Protein AF-A0ABD0J0C6-F1 (afdb_monomer_lite)

InterPro domains:
  IPR032174 RNA helicase aquarius, N-terminal domain [PF16399] (28-86)
  IPR032174 RNA helicase aquarius, N-terminal domain [PF16399] (116-220)

Organism: NCBI:txid370345

pLDDT: mean 76.18, std 17.28, range [32.78, 95.19]

Secondary structure (DSSP, 8-state):
--PPPPPPPP------PPPHHHHHSSHHHHHHHHHTSHHHHHHTPPP-HHHHHHIIIIIIGGGTS-HHHHHHHHHTTHIIIIISTT-SS---SS--SSS-TT-HHHHHHHHHHHTTTT--HHHHHHHHHHHHHHHTTTTSHHHHHHHGGGTSGGGGGGS-HHHHHHHHHH-HHHHHHHHHHHHHHTTS-HHHHHHHHHHHHHHHHHHHHHHHHHHTSPP-

Foldseek 3Di:
DDDDDDDDDDDDDDDPDDDPVNLCPDPLVVCLCCDFAPNNVVVVDDADVVVVVCCCVCVCVVVVRDPVSVVSCVVSVVCPGHVPPDDPDDDQQPPLDDDPLPDLVVLVSLLCQLLPDPHDPSSNVVSVVSVVVLVVVCVPVSSVVQCVLLVDLLLCVPPDPVVSVVVCVVPVVSVVVNVVVVVVLVVDDPVVNVSSVCSSCSVVSSVVSVVVVVVVDDDD

Sequence (220 aa):
MESEPKKAAPKQKKSAAVTVEQIQEDRLTQLANEFWTDAALKENKPFNAQIVEDVYQKELMGTDFSTKRIMMLEFSRYLENYLWQQCPTYCQLLQLSMKNFENEFLLGRFSSRLQGNGVTLREQTILLIFLNHCFNSLEVDLIRGQVQELVALPIWVNLLPGRREDLFKKNPKYRKFYNVMLKKDAKLPEKAREQTQFQRQFLSNLFATYLEVLHSIPEK

Radius of gyration: 25.54 Å; chains: 1; bounding box: 104×36×64 Å

Structure (mmCIF, N/CA/C/O backbone):
data_AF-A0ABD0J0C6-F1
#
_entry.id   AF-A0ABD0J0C6-F1
#
loop_
_atom_site.group_PDB
_atom_site.id
_atom_site.type_symbol
_atom_site.label_atom_id
_atom_site.label_alt_id
_atom_site.label_comp_id
_atom_site.label_asym_id
_atom_site.label_entity_id
_atom_site.label_seq_id
_atom_site.pdbx_PDB_ins_code
_atom_site.Cartn_x
_atom_site.Cartn_y
_atom_site.Cartn_z
_atom_site.occupancy
_atom_site.B_iso_or_equiv
_atom_site.auth_seq_id
_atom_site.auth_comp_id
_atom_site.auth_asym_id
_atom_site.auth_atom_id
_atom_site.pdbx_PDB_model_num
ATOM 1 N N . MET A 1 1 ? -75.518 -0.460 16.226 1.00 36.97 1 MET A N 1
ATOM 2 C CA . MET A 1 1 ? -75.233 -0.011 14.848 1.00 36.97 1 MET A CA 1
ATOM 3 C C . MET A 1 1 ? -75.086 1.494 14.949 1.00 36.97 1 MET A C 1
ATOM 5 O O . MET A 1 1 ? -75.994 2.106 15.475 1.00 36.97 1 MET A O 1
ATOM 9 N N . GLU A 1 2 ? -73.965 2.138 14.672 1.00 34.84 2 GLU A N 1
ATOM 10 C CA . GLU A 1 2 ? -72.868 1.811 13.769 1.00 34.84 2 GLU A CA 1
ATOM 11 C C . GLU A 1 2 ? -71.628 2.600 14.223 1.00 34.84 2 GLU A C 1
ATOM 13 O O . GLU A 1 2 ? -71.733 3.663 14.828 1.00 34.84 2 GLU A O 1
ATOM 18 N N . SER A 1 3 ? -70.462 2.011 14.001 1.00 32.78 3 SER A N 1
ATOM 19 C CA . SER A 1 3 ? -69.138 2.459 14.424 1.00 32.78 3 SER A CA 1
ATOM 20 C C . SER A 1 3 ? -68.540 3.508 13.482 1.00 32.78 3 SER A C 1
ATOM 22 O O . SER A 1 3 ? -68.412 3.239 12.289 1.00 32.78 3 SER A O 1
ATOM 24 N N . GLU A 1 4 ? -68.050 4.628 14.017 1.00 33.06 4 GLU A N 1
ATOM 25 C CA . GLU A 1 4 ? -67.112 5.508 13.303 1.00 33.06 4 GLU A CA 1
ATOM 26 C C . GLU A 1 4 ? -65.650 5.029 13.476 1.00 33.06 4 GLU A C 1
ATOM 28 O O . GLU A 1 4 ? -65.271 4.571 14.562 1.00 33.06 4 GLU A O 1
ATOM 33 N N . PRO A 1 5 ? -64.792 5.118 12.439 1.00 39.00 5 PRO A N 1
ATOM 34 C CA . PRO A 1 5 ? -63.452 4.543 12.472 1.00 39.00 5 PRO A CA 1
ATOM 35 C C . PRO A 1 5 ? -62.420 5.492 13.106 1.00 39.00 5 PRO A C 1
ATOM 37 O O . PRO A 1 5 ? -62.254 6.645 12.703 1.00 39.00 5 PRO A O 1
ATOM 40 N N . LYS A 1 6 ? -61.639 4.973 14.063 1.00 35.81 6 LYS A N 1
ATOM 41 C CA . LYS A 1 6 ? -60.460 5.654 14.624 1.00 35.81 6 LYS A CA 1
ATOM 42 C C . LYS A 1 6 ? -59.346 5.746 13.572 1.00 35.81 6 LYS A C 1
ATOM 44 O O . LYS A 1 6 ? -58.800 4.728 13.151 1.00 35.81 6 LYS A O 1
ATOM 49 N N . LYS A 1 7 ? -58.972 6.971 13.185 1.00 34.16 7 LYS A N 1
ATOM 50 C CA . LYS A 1 7 ? -57.789 7.261 12.356 1.00 34.16 7 LYS A CA 1
ATOM 51 C C . LYS A 1 7 ? -56.507 6.819 13.075 1.00 34.16 7 LYS A C 1
ATOM 53 O O . LYS A 1 7 ? -56.255 7.219 14.209 1.00 34.16 7 LYS A O 1
ATOM 58 N N . ALA A 1 8 ? -55.696 6.012 12.395 1.00 36.31 8 ALA A N 1
ATOM 59 C CA . ALA A 1 8 ? -54.379 5.588 12.855 1.00 36.31 8 ALA A CA 1
ATOM 60 C C . ALA A 1 8 ? -53.370 6.750 12.793 1.00 36.31 8 ALA A C 1
ATOM 62 O O . ALA A 1 8 ? -53.270 7.442 11.780 1.00 36.31 8 ALA A O 1
ATOM 63 N N . ALA A 1 9 ? -52.609 6.943 13.873 1.00 35.09 9 ALA A N 1
ATOM 64 C CA . ALA A 1 9 ? -51.505 7.899 13.932 1.00 35.09 9 ALA A CA 1
ATOM 65 C C . ALA A 1 9 ? -50.289 7.403 13.113 1.00 35.09 9 ALA A C 1
ATOM 67 O O . ALA A 1 9 ? -50.049 6.191 13.047 1.00 35.09 9 ALA A O 1
ATOM 68 N N . PRO A 1 10 ? -49.492 8.300 12.499 1.00 33.34 10 PRO A N 1
ATOM 69 C CA . PRO A 1 10 ? -48.376 7.904 11.650 1.00 33.34 10 PRO A CA 1
ATOM 70 C C . PRO A 1 10 ? -47.185 7.409 12.483 1.00 33.34 10 PRO A C 1
ATOM 72 O O . PRO A 1 10 ? -46.740 8.066 13.424 1.00 33.34 10 PRO A O 1
ATOM 75 N N . LYS A 1 11 ? -46.638 6.246 12.105 1.00 35.03 11 LYS A N 1
ATOM 76 C CA . LYS A 1 11 ? -45.413 5.666 12.676 1.00 35.03 11 LYS A CA 1
ATOM 77 C C . LYS A 1 11 ? -44.219 6.592 12.403 1.00 35.03 11 LYS A C 1
ATOM 79 O O . LYS A 1 11 ? -43.787 6.726 11.260 1.00 35.03 11 LYS A O 1
ATOM 84 N N . GLN A 1 12 ? -43.670 7.201 13.452 1.00 35.78 12 GLN A N 1
ATOM 85 C CA . GLN A 1 12 ? -42.426 7.968 13.383 1.00 35.78 12 GLN A CA 1
ATOM 86 C C . GLN A 1 12 ? -41.236 7.030 13.121 1.00 35.78 12 GLN A C 1
ATOM 88 O O . GLN A 1 12 ? -40.937 6.139 13.917 1.00 35.78 12 GLN A O 1
ATOM 93 N N . LYS A 1 13 ? -40.540 7.246 11.999 1.00 40.38 13 LYS A N 1
ATOM 94 C CA . LYS A 1 13 ? -39.201 6.700 11.743 1.00 40.38 13 LYS A CA 1
ATOM 95 C C . LYS A 1 13 ? -38.232 7.307 12.765 1.00 40.38 13 LYS A C 1
ATOM 97 O O . LYS A 1 13 ? -37.947 8.498 12.691 1.00 40.38 13 LYS A O 1
ATOM 102 N N . LYS A 1 14 ? -37.732 6.508 13.713 1.00 39.69 14 LYS A N 1
ATOM 103 C CA . LYS A 1 14 ? -36.659 6.928 14.628 1.00 39.69 14 LYS A CA 1
ATOM 104 C C . LYS A 1 14 ? -35.354 7.067 13.841 1.00 39.69 14 LYS A C 1
ATOM 106 O O . LYS A 1 14 ? -34.846 6.081 13.314 1.00 39.69 14 LYS A O 1
ATOM 111 N N . SER A 1 15 ? -34.820 8.283 13.770 1.00 41.38 15 SER A N 1
ATOM 112 C CA . SER A 1 15 ? -33.431 8.521 13.382 1.00 41.38 15 SER A CA 1
ATOM 113 C C . SER A 1 15 ? -32.514 7.910 14.443 1.00 41.38 15 SER A C 1
ATOM 115 O O . SER A 1 15 ? -32.625 8.246 15.623 1.00 41.38 15 SER A O 1
ATOM 117 N N . ALA A 1 16 ? -31.632 7.002 14.032 1.00 50.69 16 ALA A N 1
ATOM 118 C CA . ALA A 1 16 ? -30.658 6.336 14.891 1.00 50.69 16 ALA A CA 1
ATOM 119 C C . ALA A 1 16 ? -29.502 7.287 15.254 1.00 50.69 16 ALA A C 1
ATOM 121 O O . ALA A 1 16 ? -28.405 7.181 14.714 1.00 50.69 16 ALA A O 1
ATOM 122 N N . ALA A 1 17 ? -29.759 8.250 16.138 1.00 47.75 17 ALA A N 1
ATOM 123 C CA . ALA A 1 17 ? -28.699 9.010 16.788 1.00 47.75 17 ALA A CA 1
ATOM 124 C C . ALA A 1 17 ? -28.119 8.153 17.925 1.00 47.75 17 ALA A C 1
ATOM 126 O O . ALA A 1 17 ? -28.851 7.752 18.829 1.00 47.75 17 ALA A O 1
ATOM 127 N N . VAL A 1 18 ? -26.828 7.825 17.840 1.00 56.69 18 VAL A N 1
ATOM 128 C CA . VAL A 1 18 ? -26.087 7.102 18.887 1.00 56.69 18 VAL A CA 1
ATOM 129 C C . VAL A 1 18 ? -25.951 8.023 20.102 1.00 56.69 18 VAL A C 1
ATOM 131 O O . VAL A 1 18 ? -25.530 9.169 19.940 1.00 56.69 18 VAL A O 1
ATOM 134 N N . THR A 1 19 ? -26.328 7.557 21.296 1.00 73.12 19 THR A N 1
ATOM 135 C CA . THR A 1 19 ? -26.259 8.378 22.518 1.00 73.12 19 THR A CA 1
ATOM 136 C C . THR A 1 19 ? -24.866 8.331 23.148 1.00 73.12 19 THR A C 1
ATOM 138 O O . THR A 1 19 ? -24.082 7.415 22.892 1.00 73.12 19 THR A O 1
ATOM 141 N N . VAL A 1 20 ? -24.533 9.335 23.963 1.00 64.69 20 VAL A N 1
ATOM 142 C CA . VAL A 1 20 ? -23.211 9.449 24.604 1.00 64.69 20 VAL A CA 1
ATOM 143 C C . VAL A 1 20 ? -22.957 8.277 25.556 1.00 64.69 20 VAL A C 1
ATOM 145 O O . VAL A 1 20 ? -21.836 7.776 25.621 1.00 64.69 20 VAL A O 1
ATOM 148 N N . GLU A 1 21 ? -23.999 7.776 26.220 1.00 63.16 21 GLU A N 1
ATOM 149 C CA . GLU A 1 21 ? -23.906 6.622 27.119 1.00 63.16 21 GLU A CA 1
ATOM 150 C C . GLU A 1 21 ? -23.503 5.353 26.353 1.00 63.16 21 GLU A C 1
ATOM 152 O O . GLU A 1 21 ? -22.593 4.639 26.766 1.00 63.16 21 GLU A O 1
ATOM 157 N N . GLN A 1 22 ? -24.078 5.134 25.164 1.00 61.28 22 GLN A N 1
ATOM 158 C CA . GLN A 1 22 ? -23.727 3.999 24.300 1.00 61.28 22 GLN A CA 1
ATOM 159 C C . GLN A 1 22 ? -22.277 4.054 23.795 1.00 61.28 22 GLN A C 1
ATOM 161 O O . GLN A 1 22 ? -21.717 3.025 23.425 1.00 61.28 22 GLN A O 1
ATOM 166 N N . ILE A 1 23 ? -21.667 5.242 23.746 1.00 63.19 23 ILE A N 1
ATOM 167 C CA . ILE A 1 23 ? -20.263 5.420 23.353 1.00 63.19 23 ILE A CA 1
ATOM 168 C C . ILE A 1 23 ? -19.334 5.142 24.541 1.00 63.19 23 ILE A C 1
ATOM 170 O O . ILE A 1 23 ? -18.261 4.583 24.341 1.00 63.19 23 ILE A O 1
ATOM 174 N N . GLN A 1 24 ? -19.732 5.484 25.769 1.00 61.88 24 GLN A N 1
ATOM 175 C CA . GLN A 1 24 ? -18.946 5.225 26.986 1.00 61.88 24 GLN A CA 1
ATOM 176 C C . GLN A 1 24 ? -18.956 3.746 27.397 1.00 61.88 24 GLN A C 1
ATOM 178 O O . GLN A 1 24 ? -17.959 3.237 27.909 1.00 61.88 24 GLN A O 1
ATOM 183 N N . GLU A 1 25 ? -20.055 3.041 27.128 1.00 69.69 25 GLU A N 1
ATOM 184 C CA . GLU A 1 25 ? -20.158 1.587 27.304 1.00 69.69 25 GLU A CA 1
ATOM 185 C C . GLU A 1 25 ? -19.381 0.799 26.242 1.00 69.69 25 GLU A C 1
ATOM 187 O O . GLU A 1 25 ? -19.170 -0.407 26.388 1.00 69.69 25 GLU A O 1
ATOM 192 N N . ASP A 1 26 ? -18.935 1.460 25.172 1.00 83.12 26 ASP A N 1
ATOM 193 C CA . ASP A 1 26 ? -18.212 0.789 24.108 1.00 83.12 26 ASP A CA 1
ATOM 194 C C . ASP A 1 26 ? -16.818 0.342 24.566 1.00 83.12 26 ASP A C 1
ATOM 196 O O . ASP A 1 26 ? -16.021 1.110 25.115 1.00 83.12 26 ASP A O 1
ATOM 200 N N . ARG A 1 27 ? -16.505 -0.923 24.280 1.00 84.19 27 ARG A N 1
ATOM 201 C CA . ARG A 1 27 ? -15.239 -1.565 24.640 1.00 84.19 27 ARG A CA 1
ATOM 202 C C . ARG A 1 27 ? -14.011 -0.791 24.149 1.00 84.19 27 ARG A C 1
ATOM 204 O O . ARG A 1 27 ? -13.017 -0.740 24.868 1.00 84.19 27 ARG A O 1
ATOM 211 N N . LEU A 1 28 ? -14.059 -0.179 22.961 1.00 87.56 28 LEU A N 1
ATOM 212 C CA . LEU A 1 28 ? -12.937 0.617 22.449 1.00 87.56 28 LEU A CA 1
ATOM 213 C C . LEU A 1 28 ? -12.729 1.891 23.261 1.00 87.56 28 LEU A C 1
ATOM 215 O O . LEU A 1 28 ? -11.589 2.260 23.521 1.00 87.56 28 LEU A O 1
ATOM 219 N N . THR A 1 29 ? -13.810 2.539 23.691 1.00 87.25 29 THR A N 1
ATOM 220 C CA . THR A 1 29 ? -13.742 3.735 24.537 1.00 87.25 29 THR A CA 1
ATOM 221 C C . THR A 1 29 ? -13.143 3.409 25.902 1.00 87.25 29 THR A C 1
ATOM 223 O O . THR A 1 29 ? -12.318 4.164 26.413 1.00 87.25 29 THR A O 1
ATOM 226 N N . GLN A 1 30 ? -13.512 2.264 26.481 1.00 87.62 30 GLN A N 1
ATOM 227 C CA . GLN A 1 30 ? -12.945 1.799 27.749 1.00 87.62 30 GLN A CA 1
ATOM 228 C C . GLN A 1 30 ? -11.448 1.510 27.621 1.00 87.62 30 GLN A C 1
ATOM 230 O O . GLN A 1 30 ? -10.655 2.046 28.393 1.00 87.62 30 GLN A O 1
ATOM 235 N N . LEU A 1 31 ? -11.056 0.742 26.598 1.00 88.94 31 LEU A N 1
ATOM 236 C CA . LEU A 1 31 ? -9.647 0.466 26.319 1.00 88.94 31 LEU A CA 1
ATOM 237 C C . LEU A 1 31 ? -8.862 1.759 26.060 1.00 88.94 31 LEU A C 1
ATOM 239 O O . LEU A 1 31 ? -7.753 1.913 26.567 1.00 88.94 31 LEU A O 1
ATOM 243 N N . ALA A 1 32 ? -9.451 2.718 25.343 1.00 88.81 32 ALA A N 1
ATOM 244 C CA . ALA A 1 32 ? -8.827 4.009 25.103 1.00 88.81 32 ALA A CA 1
ATOM 245 C C . ALA A 1 32 ? -8.539 4.752 26.401 1.00 88.81 32 ALA A C 1
ATOM 247 O O . ALA A 1 32 ? -7.400 5.163 26.634 1.00 88.81 32 ALA A O 1
ATOM 248 N N . ASN A 1 33 ? -9.550 4.877 27.260 1.00 88.94 33 ASN A N 1
ATOM 249 C CA . ASN A 1 33 ? -9.424 5.546 28.549 1.00 88.94 33 ASN A CA 1
ATOM 250 C C . ASN A 1 33 ? -8.395 4.887 29.466 1.00 88.94 33 ASN A C 1
ATOM 252 O O . ASN A 1 33 ? -7.805 5.571 30.296 1.00 88.94 33 ASN A O 1
ATOM 256 N N . GLU A 1 34 ? -8.176 3.585 29.314 1.00 88.31 34 GLU A N 1
ATOM 257 C CA . GLU A 1 34 ? -7.237 2.846 30.141 1.00 88.31 34 GLU A CA 1
ATOM 258 C C . GLU A 1 34 ? -5.793 2.916 29.627 1.00 88.31 34 GLU A C 1
ATOM 260 O O . GLU A 1 34 ? -4.877 2.934 30.453 1.00 88.31 34 GLU A O 1
ATOM 265 N N . PHE A 1 35 ? -5.583 2.959 28.304 1.00 86.81 35 PHE A N 1
ATOM 266 C CA . PHE A 1 35 ? -4.271 2.696 27.701 1.00 86.81 35 PHE A CA 1
ATOM 267 C C . PHE A 1 35 ? -3.686 3.806 26.819 1.00 86.81 35 PHE A C 1
ATOM 269 O O . PHE A 1 35 ? -2.462 3.862 26.704 1.00 86.81 35 PHE A O 1
ATOM 276 N N . TRP A 1 36 ? -4.487 4.665 26.175 1.00 88.69 36 TRP A N 1
ATOM 277 C CA . TRP A 1 36 ? -3.941 5.612 25.183 1.00 88.69 36 TRP A CA 1
ATOM 278 C C . TRP A 1 36 ? -4.609 6.979 25.080 1.00 88.69 36 TRP A C 1
ATOM 280 O O . TRP A 1 36 ? -4.196 7.803 24.265 1.00 88.69 36 TRP A O 1
ATOM 290 N N . THR A 1 37 ? -5.610 7.290 25.893 1.00 88.00 37 THR A N 1
ATOM 291 C CA . THR A 1 37 ? -6.030 8.688 26.029 1.00 88.00 37 THR A CA 1
ATOM 292 C C . THR A 1 37 ? -4.956 9.503 26.741 1.00 88.00 37 THR A C 1
ATOM 294 O O . THR A 1 37 ? -4.093 8.974 27.442 1.00 88.00 37 THR A O 1
ATOM 297 N N . ASP A 1 38 ? -5.038 10.826 26.625 1.00 84.25 38 ASP A N 1
ATOM 298 C CA . ASP A 1 38 ? -4.111 11.735 27.307 1.00 84.25 38 ASP A CA 1
ATOM 299 C C . ASP A 1 38 ? -4.120 11.554 28.839 1.00 84.25 38 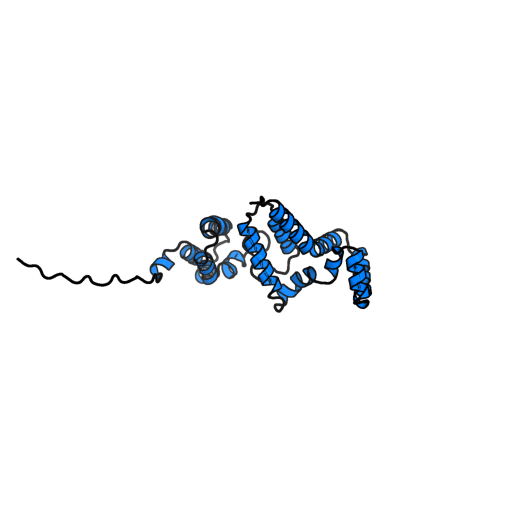ASP A C 1
ATOM 301 O O . ASP A 1 38 ? -3.140 11.875 29.511 1.00 84.25 38 ASP A O 1
ATOM 305 N N . ALA A 1 39 ? -5.218 11.035 29.405 1.00 83.88 39 ALA A N 1
ATOM 306 C CA . ALA A 1 39 ? -5.296 10.643 30.810 1.00 83.88 39 ALA A CA 1
ATOM 307 C C . ALA A 1 39 ? -4.485 9.366 31.086 1.00 83.88 39 ALA A C 1
ATOM 309 O O . ALA A 1 39 ? -3.646 9.369 31.984 1.00 83.88 39 ALA A O 1
ATOM 310 N N . ALA A 1 40 ? -4.662 8.323 30.270 1.00 84.31 40 ALA A N 1
ATOM 311 C CA . ALA A 1 40 ? -3.930 7.063 30.392 1.00 84.31 40 ALA A CA 1
ATOM 312 C C . ALA A 1 40 ? -2.411 7.234 30.234 1.00 84.31 40 ALA A C 1
ATOM 314 O O . ALA A 1 40 ? -1.631 6.608 30.951 1.00 84.31 40 ALA A O 1
ATOM 315 N N . LEU A 1 41 ? -1.974 8.126 29.340 1.00 82.00 41 LEU A N 1
ATOM 316 C CA . LEU A 1 41 ? -0.551 8.410 29.138 1.00 82.00 41 LEU A CA 1
ATOM 317 C C . LEU A 1 41 ? 0.124 8.980 30.398 1.00 82.00 41 LEU A C 1
ATOM 319 O O . LEU A 1 41 ? 1.312 8.744 30.610 1.00 82.00 41 LEU A O 1
ATOM 323 N N . LYS A 1 42 ? -0.618 9.678 31.271 1.00 82.88 42 LYS A N 1
ATOM 324 C CA . LYS A 1 42 ? -0.096 10.174 32.560 1.00 82.88 42 LYS A CA 1
ATOM 325 C C . LYS A 1 42 ? 0.123 9.056 33.574 1.00 82.88 42 LYS A C 1
ATOM 327 O O . LYS A 1 42 ? 0.985 9.187 34.436 1.00 82.88 42 LYS A O 1
ATOM 332 N N . GLU A 1 43 ? -0.639 7.972 33.467 1.00 81.81 43 GLU A N 1
ATOM 333 C CA . GLU A 1 43 ? -0.486 6.782 34.310 1.00 81.81 43 GLU A CA 1
ATOM 334 C C . GLU A 1 43 ? 0.713 5.918 33.884 1.00 81.81 43 GLU A C 1
ATOM 336 O O . GLU A 1 43 ? 1.123 5.033 34.631 1.00 81.81 43 GLU A O 1
ATOM 341 N N . ASN A 1 44 ? 1.298 6.191 32.709 1.00 76.88 44 ASN A N 1
ATOM 342 C CA . ASN A 1 44 ? 2.497 5.542 32.171 1.00 76.88 44 ASN A CA 1
ATOM 343 C C . ASN A 1 44 ? 2.422 4.002 32.169 1.00 76.88 44 ASN A C 1
ATOM 345 O O . ASN A 1 44 ? 3.383 3.307 32.512 1.00 76.88 44 ASN A O 1
ATOM 349 N N . LYS A 1 45 ? 1.256 3.456 31.802 1.00 78.19 45 LYS A N 1
ATOM 350 C CA . LYS A 1 45 ? 1.077 2.007 31.680 1.00 78.19 45 LYS A CA 1
ATOM 351 C C . LYS A 1 45 ? 1.951 1.444 30.554 1.00 78.19 45 LYS A C 1
ATOM 353 O O . LYS A 1 45 ? 2.081 2.076 29.503 1.00 78.19 45 LYS A O 1
ATOM 358 N N . PRO A 1 46 ? 2.532 0.246 30.744 1.00 80.94 46 PRO A N 1
ATOM 359 C CA . PRO A 1 46 ? 3.361 -0.372 29.726 1.00 80.94 46 PRO A CA 1
ATOM 360 C C . PRO A 1 46 ? 2.532 -0.763 28.501 1.00 80.94 46 PRO A C 1
ATOM 362 O O . PRO A 1 46 ? 1.351 -1.107 28.593 1.00 80.94 46 PRO A O 1
ATOM 365 N N . PHE A 1 47 ? 3.191 -0.753 27.346 1.00 82.56 47 PHE A N 1
ATOM 366 C CA . PHE A 1 47 ? 2.619 -1.247 26.103 1.00 82.56 47 PHE A CA 1
ATOM 367 C C . PHE A 1 47 ? 2.185 -2.706 26.227 1.00 82.56 47 PHE A C 1
ATOM 369 O O . PHE A 1 47 ? 2.927 -3.543 26.744 1.00 82.56 47 PHE A O 1
ATOM 376 N N . ASN A 1 48 ? 1.011 -3.022 25.684 1.00 83.12 48 ASN A N 1
ATOM 377 C CA . ASN A 1 48 ? 0.498 -4.378 25.646 1.00 83.12 48 ASN A CA 1
ATOM 378 C C . ASN A 1 48 ? 0.155 -4.779 24.206 1.00 83.12 48 ASN A C 1
ATOM 380 O O . ASN A 1 48 ? -0.854 -4.358 23.639 1.00 83.12 48 ASN A O 1
ATOM 384 N N . ALA A 1 49 ? 0.984 -5.653 23.632 1.00 81.75 49 ALA A N 1
ATOM 385 C CA . ALA A 1 49 ? 0.792 -6.170 22.280 1.00 81.75 49 ALA A CA 1
ATOM 386 C C . ALA A 1 49 ? -0.525 -6.951 22.118 1.00 81.75 49 ALA A C 1
ATOM 388 O O . ALA A 1 49 ? -1.114 -6.934 21.040 1.00 81.75 49 ALA A O 1
ATOM 389 N N . GLN A 1 50 ? -1.029 -7.576 23.188 1.00 81.75 50 GLN A N 1
ATOM 390 C CA . GLN A 1 50 ? -2.289 -8.316 23.141 1.00 81.75 50 GLN A CA 1
ATOM 391 C C . GLN A 1 50 ? -3.478 -7.395 22.863 1.00 81.75 50 GLN A C 1
ATOM 393 O O . GLN A 1 50 ? -4.438 -7.820 22.235 1.00 81.75 50 GLN A O 1
ATOM 398 N N . ILE A 1 51 ? -3.414 -6.128 23.280 1.00 85.69 51 ILE A N 1
ATOM 399 C CA . ILE A 1 51 ? -4.473 -5.149 23.002 1.00 85.69 51 ILE A CA 1
ATOM 400 C C . ILE A 1 51 ? -4.520 -4.831 21.513 1.00 85.69 51 ILE A C 1
ATOM 402 O O . ILE A 1 51 ? -5.601 -4.720 20.944 1.00 85.69 51 ILE A O 1
ATOM 406 N N . VAL A 1 52 ? -3.357 -4.735 20.869 1.00 84.88 52 VAL A N 1
ATOM 407 C CA . VAL A 1 52 ? -3.273 -4.537 19.419 1.00 84.88 52 VAL A CA 1
ATOM 408 C C . VAL A 1 52 ? -3.875 -5.721 18.674 1.00 84.88 52 VAL A C 1
ATOM 410 O O . VAL A 1 52 ? -4.695 -5.520 17.780 1.00 84.88 52 VAL A O 1
ATOM 413 N N . GLU A 1 53 ? -3.531 -6.943 19.081 1.00 78.88 53 GLU A N 1
ATOM 414 C CA . GLU A 1 53 ? -4.091 -8.155 18.480 1.00 78.88 53 GLU A CA 1
A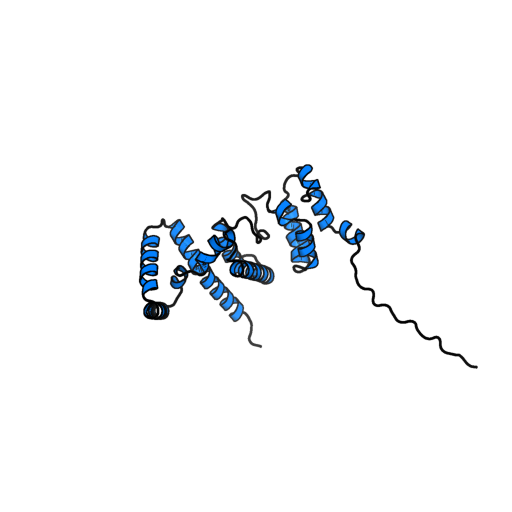TOM 415 C C . GLU A 1 53 ? -5.605 -8.250 18.708 1.00 78.88 53 GLU A C 1
ATOM 417 O O . GLU A 1 53 ? -6.364 -8.526 17.785 1.00 78.88 53 GLU A O 1
ATOM 422 N N . ASP A 1 54 ? -6.075 -7.950 19.918 1.00 82.94 54 ASP A N 1
ATOM 423 C CA . ASP A 1 54 ? -7.494 -7.974 20.259 1.00 82.94 54 ASP A CA 1
ATOM 424 C C . ASP A 1 54 ? -8.303 -6.941 19.470 1.00 82.94 54 ASP A C 1
ATOM 426 O O . ASP A 1 54 ? -9.389 -7.263 18.987 1.00 82.94 54 ASP A O 1
ATOM 430 N N . VAL A 1 55 ? -7.792 -5.714 19.331 1.00 86.25 55 VAL A N 1
ATOM 431 C CA . VAL A 1 55 ? -8.419 -4.668 18.511 1.00 86.25 55 VAL A CA 1
ATOM 432 C C . VAL A 1 55 ? -8.452 -5.110 17.049 1.00 86.25 55 VAL A C 1
ATOM 434 O O . VAL A 1 55 ? -9.482 -4.982 16.388 1.00 86.25 55 VAL A O 1
ATOM 437 N N . TYR A 1 56 ? -7.367 -5.699 16.548 1.00 80.94 56 TYR A N 1
ATOM 438 C CA . TYR A 1 56 ? -7.312 -6.186 15.177 1.00 80.94 56 TYR A CA 1
ATOM 439 C C . TYR A 1 56 ? -8.303 -7.325 14.916 1.00 80.94 56 TYR A C 1
ATOM 441 O O . TYR A 1 56 ? -9.160 -7.216 14.042 1.00 80.94 56 TYR A O 1
ATOM 449 N N . GLN A 1 57 ? -8.237 -8.401 15.698 1.00 79.75 57 GLN A N 1
ATOM 450 C CA . GLN A 1 57 ? -9.041 -9.602 15.480 1.00 79.75 57 GLN A CA 1
ATOM 451 C C . GLN A 1 57 ? -10.519 -9.376 15.798 1.00 79.75 57 GLN A C 1
ATOM 453 O O . GLN A 1 57 ? -11.393 -9.777 15.030 1.00 79.75 57 GLN A O 1
ATOM 458 N N . LYS A 1 58 ? -10.829 -8.736 16.931 1.00 84.81 58 LYS A N 1
ATOM 459 C CA . LYS A 1 58 ? -12.212 -8.641 17.424 1.00 84.81 58 LYS A CA 1
ATOM 460 C C . LYS A 1 58 ? -12.939 -7.422 16.866 1.00 84.81 58 LYS A C 1
ATOM 462 O O . LYS A 1 58 ? -14.116 -7.528 16.537 1.00 84.81 58 LYS A O 1
ATOM 467 N N . GLU A 1 59 ? -12.257 -6.283 16.742 1.00 84.75 59 GLU A N 1
ATOM 468 C CA . GLU A 1 59 ? -12.910 -5.020 16.374 1.00 84.75 59 GLU A CA 1
ATOM 469 C C . GLU A 1 59 ? -12.780 -4.703 14.883 1.00 84.75 59 GLU A C 1
ATOM 471 O O . GLU A 1 59 ? -13.735 -4.198 14.298 1.00 84.75 59 GLU A O 1
ATOM 476 N N . LEU A 1 60 ? -11.651 -5.020 14.240 1.00 82.19 60 LEU A N 1
ATOM 477 C CA . LEU A 1 60 ? -11.460 -4.773 12.806 1.00 82.19 60 LEU A CA 1
ATOM 478 C C . LEU A 1 60 ? -11.883 -5.978 11.963 1.00 82.19 60 LEU A C 1
ATOM 480 O O . LEU A 1 60 ? -12.861 -5.878 11.226 1.00 82.19 60 LEU A O 1
ATOM 484 N N . MET A 1 61 ? -11.222 -7.125 12.117 1.00 76.50 61 MET A N 1
ATOM 485 C CA . MET A 1 61 ? -11.546 -8.351 11.377 1.00 76.50 61 MET A CA 1
ATOM 486 C C . MET A 1 61 ? -12.952 -8.854 11.718 1.00 76.50 61 MET A C 1
ATOM 488 O O . MET A 1 61 ? -13.753 -9.108 10.820 1.00 76.50 61 MET A O 1
ATOM 492 N N . GLY A 1 62 ? -13.296 -8.914 13.009 1.00 82.06 62 GLY A N 1
ATOM 493 C CA . GLY A 1 62 ? -14.610 -9.357 13.481 1.00 82.06 62 GLY A CA 1
ATOM 494 C C . GLY A 1 62 ? -15.790 -8.489 13.025 1.00 82.06 62 GLY A C 1
ATOM 495 O O . GLY A 1 62 ? -16.923 -8.964 13.037 1.00 82.06 62 GLY A O 1
ATOM 496 N N . THR A 1 63 ? -15.549 -7.244 12.590 1.00 83.06 63 THR A N 1
ATOM 497 C CA . THR A 1 63 ? -16.596 -6.349 12.058 1.00 83.06 63 THR A CA 1
ATOM 498 C C . THR A 1 63 ? -16.456 -6.054 10.563 1.00 83.06 63 THR A C 1
ATOM 500 O O . THR A 1 63 ? -17.095 -5.126 10.068 1.00 83.06 63 THR A O 1
ATOM 503 N N . ASP A 1 64 ? -15.627 -6.823 9.847 1.00 77.50 64 ASP A N 1
ATOM 504 C CA . ASP A 1 64 ? -15.291 -6.612 8.431 1.00 77.50 64 ASP A CA 1
ATOM 505 C C . ASP A 1 64 ? -14.868 -5.161 8.123 1.00 77.50 64 ASP A C 1
ATOM 507 O O . ASP A 1 64 ? -15.301 -4.534 7.153 1.00 77.50 64 ASP A O 1
ATOM 511 N N . PHE A 1 65 ? -14.008 -4.608 8.982 1.00 76.62 65 PHE A N 1
ATOM 512 C CA . PHE A 1 65 ? -13.481 -3.247 8.875 1.00 76.62 65 PHE A CA 1
ATOM 513 C C . PHE A 1 65 ? -14.589 -2.186 8.814 1.00 76.62 65 PHE A C 1
ATOM 515 O O . PHE A 1 65 ? -14.573 -1.286 7.971 1.00 76.62 65 PHE A O 1
ATOM 522 N N . SER A 1 66 ? -15.572 -2.288 9.714 1.00 83.19 66 SER A N 1
ATOM 523 C CA . SER A 1 66 ? -16.686 -1.341 9.757 1.00 83.19 66 SER A CA 1
ATOM 524 C C . SER A 1 66 ? -16.212 0.105 9.959 1.00 83.19 66 SER A C 1
ATOM 526 O O . SER A 1 66 ? -15.400 0.410 10.837 1.00 83.19 66 SER A O 1
ATOM 528 N N . THR A 1 67 ? -16.788 1.035 9.189 1.00 77.75 67 THR A N 1
ATOM 529 C CA . THR A 1 67 ? -16.454 2.469 9.263 1.00 77.75 67 THR A CA 1
ATOM 530 C C . THR A 1 67 ? -16.627 3.018 10.677 1.00 77.75 67 THR A C 1
ATOM 532 O O . THR A 1 67 ? -15.819 3.822 11.128 1.00 77.75 67 THR A O 1
ATOM 535 N N . LYS A 1 68 ? -17.641 2.545 11.417 1.00 81.56 68 LYS A N 1
ATOM 536 C CA . LYS A 1 68 ? -17.879 2.950 12.808 1.00 81.56 68 LYS A CA 1
ATOM 537 C C . LYS A 1 68 ? -16.681 2.626 13.708 1.00 81.56 68 LYS A C 1
ATOM 539 O O . LYS A 1 68 ? -16.245 3.502 14.444 1.00 81.56 68 LYS A O 1
ATOM 544 N N . ARG A 1 69 ? -16.139 1.403 13.646 1.00 84.44 69 ARG A N 1
ATOM 545 C CA . ARG A 1 69 ? -14.992 0.989 14.475 1.00 84.44 69 ARG A CA 1
ATOM 546 C C . ARG A 1 69 ? -13.725 1.755 14.111 1.00 84.44 69 ARG A C 1
ATOM 548 O O . ARG A 1 69 ? -13.031 2.221 15.009 1.00 84.44 69 ARG A O 1
ATOM 555 N N . ILE A 1 70 ? -13.477 1.948 12.814 1.00 78.81 70 ILE A N 1
ATOM 556 C CA . ILE A 1 70 ? -12.337 2.734 12.319 1.00 78.81 70 ILE A CA 1
ATOM 557 C C . ILE A 1 70 ? -12.412 4.172 12.841 1.00 78.81 70 ILE A C 1
ATOM 559 O O . ILE A 1 70 ? -11.454 4.643 13.447 1.00 78.81 70 ILE A O 1
ATOM 563 N N . MET A 1 71 ? -13.567 4.832 12.692 1.00 77.44 71 MET A N 1
ATOM 564 C CA . MET A 1 71 ? -13.768 6.193 13.198 1.00 77.44 71 MET A CA 1
ATOM 565 C C . MET A 1 71 ? -13.552 6.274 14.711 1.00 77.44 71 MET A C 1
ATOM 567 O O . MET A 1 71 ? -12.922 7.208 15.186 1.00 77.44 71 MET A O 1
ATOM 571 N N . MET A 1 72 ? -14.037 5.302 15.490 1.00 83.12 72 MET A N 1
ATOM 572 C CA . MET A 1 72 ? -13.824 5.303 16.943 1.00 83.12 72 MET A CA 1
ATOM 573 C C . MET A 1 72 ? -12.340 5.208 17.317 1.00 83.12 72 MET A C 1
ATOM 575 O O . MET A 1 72 ? -11.886 5.940 18.195 1.00 83.12 72 MET A O 1
ATOM 579 N N . LEU A 1 73 ? -11.571 4.354 16.634 1.00 85.12 73 LEU A N 1
ATOM 580 C CA . LEU A 1 73 ? -10.124 4.251 16.842 1.00 85.12 73 LEU A CA 1
ATOM 581 C C . LEU A 1 73 ? -9.407 5.556 16.472 1.00 85.12 73 LEU A C 1
ATOM 583 O O . LEU A 1 73 ? -8.563 6.017 17.241 1.00 85.12 73 LEU A O 1
ATOM 587 N N . GLU A 1 74 ? -9.788 6.174 15.353 1.00 80.00 74 GLU A N 1
ATOM 588 C CA . GLU A 1 74 ? -9.265 7.468 14.901 1.00 80.00 74 GLU A CA 1
ATOM 589 C C . GLU A 1 74 ? -9.568 8.588 15.907 1.00 80.00 74 GLU A C 1
ATOM 591 O O . GLU A 1 74 ? -8.649 9.256 16.378 1.00 80.00 74 GLU A O 1
ATOM 596 N N . PHE A 1 75 ? -10.826 8.742 16.333 1.00 82.62 75 PHE A N 1
ATOM 597 C CA . PHE A 1 75 ? -11.218 9.751 17.324 1.00 82.62 75 PHE A CA 1
ATOM 598 C C . PHE A 1 75 ? -10.541 9.546 18.680 1.00 82.62 75 PHE A C 1
ATOM 600 O O . PHE A 1 75 ? -10.220 10.517 19.362 1.00 82.62 75 PHE A O 1
ATOM 607 N N . SER A 1 76 ? -10.295 8.293 19.067 1.00 86.56 76 SER A N 1
ATOM 608 C CA . SER A 1 76 ? -9.564 7.974 20.296 1.00 86.56 76 SER A CA 1
ATOM 609 C C . SER A 1 76 ? -8.051 8.200 20.193 1.00 86.56 76 SER A C 1
ATOM 611 O O . SER A 1 76 ? -7.353 8.024 21.188 1.00 86.56 76 SER A O 1
ATOM 613 N N . ARG A 1 77 ? -7.536 8.580 19.012 1.00 83.38 77 ARG A N 1
ATOM 614 C CA . ARG A 1 77 ? -6.101 8.768 18.725 1.00 83.38 77 ARG A CA 1
ATOM 615 C C . ARG A 1 77 ? -5.272 7.511 18.986 1.00 83.38 77 ARG A C 1
ATOM 617 O O . ARG A 1 77 ? -4.129 7.572 19.442 1.00 83.38 77 ARG A O 1
ATOM 624 N N . TYR A 1 78 ? -5.870 6.347 18.722 1.00 85.25 78 TYR A N 1
ATOM 625 C CA . TYR A 1 78 ? -5.256 5.040 18.960 1.00 85.25 78 TYR A CA 1
ATOM 626 C C . TYR A 1 78 ? -3.902 4.901 18.260 1.00 85.25 78 TYR A C 1
ATOM 628 O O . TYR A 1 78 ? -2.938 4.374 18.819 1.00 85.25 78 TYR A O 1
ATOM 636 N N . LEU A 1 79 ? -3.817 5.418 17.035 1.00 76.38 79 LEU A N 1
ATOM 637 C CA . LEU A 1 79 ? -2.592 5.397 16.259 1.00 76.38 79 LEU A CA 1
ATOM 638 C C . LEU A 1 79 ? -1.502 6.231 16.936 1.00 76.38 79 LEU A C 1
ATOM 640 O O . LEU A 1 79 ? -0.423 5.714 17.210 1.00 76.38 79 LEU A O 1
ATOM 644 N N . GLU A 1 80 ? -1.777 7.506 17.204 1.00 76.44 80 GLU A N 1
ATOM 645 C CA . GLU A 1 80 ? -0.780 8.470 17.669 1.00 76.44 80 GLU A CA 1
ATOM 646 C C . GLU A 1 80 ? -0.319 8.196 19.096 1.00 76.44 80 GLU A C 1
ATOM 648 O O . GLU A 1 80 ? 0.863 8.365 19.400 1.00 76.44 80 GLU A O 1
ATOM 653 N N . ASN A 1 81 ? -1.236 7.763 19.958 1.00 82.88 81 ASN A N 1
ATOM 654 C CA . ASN A 1 81 ? -0.966 7.633 21.381 1.00 82.88 81 ASN A CA 1
ATOM 655 C C . ASN A 1 81 ? -0.621 6.201 21.809 1.00 82.88 81 ASN A C 1
ATOM 657 O O . ASN A 1 81 ? 0.098 6.041 22.792 1.00 82.88 81 ASN A O 1
ATOM 661 N N . TYR A 1 82 ? -1.083 5.168 21.091 1.00 83.50 82 TYR A N 1
ATOM 662 C CA . TYR A 1 82 ? -0.821 3.771 21.466 1.00 83.50 82 TYR A CA 1
ATOM 663 C C . TYR A 1 82 ? 0.133 3.058 20.518 1.00 83.50 82 TYR A C 1
ATOM 665 O O . TYR A 1 82 ? 1.177 2.557 20.934 1.00 83.50 82 TYR A O 1
ATOM 673 N N . LEU A 1 83 ? -0.218 3.009 19.230 1.00 76.81 83 LEU A N 1
ATOM 674 C CA . LEU A 1 83 ? 0.546 2.241 18.247 1.00 76.81 83 LEU A CA 1
ATOM 675 C C . LEU A 1 83 ? 1.886 2.900 17.921 1.00 76.81 83 LEU A C 1
ATOM 677 O O . LEU A 1 83 ? 2.871 2.214 17.652 1.00 76.81 83 LEU A O 1
ATOM 681 N N . TRP A 1 84 ? 1.921 4.230 17.892 1.00 66.94 84 TRP A N 1
ATOM 682 C CA . TRP A 1 84 ? 3.083 4.990 17.451 1.00 66.94 84 TRP A CA 1
ATOM 683 C C . TRP A 1 84 ? 4.173 5.115 18.524 1.00 66.94 84 TRP A C 1
ATOM 685 O O . TRP A 1 84 ? 5.352 4.959 18.215 1.00 66.94 84 TRP A O 1
ATOM 695 N N . GLN A 1 85 ? 3.797 5.333 19.789 1.00 65.44 85 GLN A N 1
ATOM 696 C CA . GLN A 1 85 ? 4.736 5.673 20.872 1.00 65.44 85 GLN A CA 1
ATOM 697 C C . GLN A 1 85 ? 5.738 4.561 21.240 1.00 65.44 85 GLN A C 1
ATOM 699 O O . GLN A 1 85 ? 6.712 4.821 21.938 1.00 65.44 85 GLN A O 1
ATOM 704 N N . GLN A 1 86 ? 5.51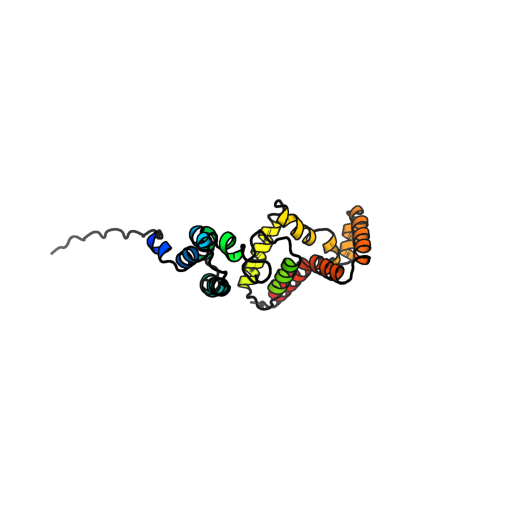5 3.321 20.797 1.00 61.56 86 GLN A N 1
ATOM 705 C CA . GLN A 1 86 ? 6.206 2.131 21.314 1.00 61.56 86 GLN A CA 1
ATOM 706 C C . GLN A 1 86 ? 7.056 1.396 20.266 1.00 61.56 86 GLN A C 1
ATOM 708 O O . GLN A 1 86 ? 7.595 0.325 20.545 1.00 61.56 86 GLN A O 1
ATOM 713 N N . CYS A 1 87 ? 7.185 1.926 19.044 1.00 50.12 87 CYS A N 1
ATOM 714 C CA . CYS A 1 87 ? 7.709 1.142 17.924 1.00 50.12 87 CYS A CA 1
ATOM 715 C C . CYS A 1 87 ? 9.149 1.532 17.527 1.00 50.12 87 CYS A C 1
ATOM 717 O O . CYS A 1 87 ? 9.346 2.4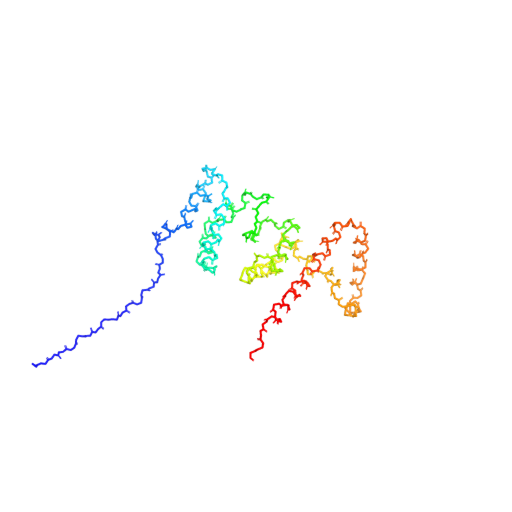85 16.773 1.00 50.12 87 CYS A O 1
ATOM 719 N N . PRO A 1 88 ? 10.150 0.727 17.945 1.00 46.50 88 PRO A N 1
ATOM 720 C CA . PRO A 1 88 ? 11.300 0.447 17.083 1.00 46.50 88 PRO A CA 1
ATOM 721 C C . PRO A 1 88 ? 11.293 -0.965 16.463 1.00 46.50 88 PRO A C 1
ATOM 723 O O . PRO A 1 88 ? 12.087 -1.198 15.557 1.00 46.50 88 PRO A O 1
ATOM 726 N N . THR A 1 89 ? 10.478 -1.940 16.917 1.00 40.09 89 THR A N 1
ATOM 727 C CA . THR A 1 89 ? 10.777 -3.361 16.568 1.00 40.09 89 THR A CA 1
ATOM 728 C C . THR A 1 89 ? 9.601 -4.303 16.238 1.00 40.09 89 THR A C 1
ATOM 730 O O . THR A 1 89 ? 9.800 -5.226 15.449 1.00 40.09 89 THR A O 1
ATOM 733 N N . TYR A 1 90 ? 8.365 -4.093 16.708 1.00 42.03 90 TYR A N 1
ATOM 734 C CA . TYR A 1 90 ? 7.264 -5.064 16.506 1.00 42.03 90 TYR A CA 1
ATOM 735 C C . TYR A 1 90 ? 5.947 -4.405 16.070 1.00 42.03 90 TYR A C 1
ATOM 737 O O . TYR A 1 90 ? 5.075 -4.157 16.890 1.00 42.03 90 TYR A O 1
ATOM 745 N N . CYS A 1 91 ? 5.762 -4.146 14.773 1.00 44.62 91 CYS A N 1
ATOM 746 C CA . CYS A 1 91 ? 4.488 -3.630 14.250 1.00 44.62 91 CYS A CA 1
ATOM 747 C C . CYS A 1 91 ? 4.129 -4.336 12.926 1.00 44.62 91 CYS A C 1
ATOM 749 O O . CYS A 1 91 ? 4.792 -4.117 11.912 1.00 44.62 91 CYS A O 1
ATOM 751 N N . GLN A 1 92 ? 3.143 -5.250 12.936 1.00 47.22 92 GLN A N 1
ATOM 752 C CA . GLN A 1 92 ? 2.872 -6.143 11.794 1.00 47.22 92 GLN A CA 1
ATOM 753 C C . GLN A 1 92 ? 1.616 -5.864 10.960 1.00 47.22 92 GLN A C 1
ATOM 755 O O . GLN A 1 92 ? 1.639 -6.312 9.819 1.00 47.22 92 GLN A O 1
ATOM 760 N N . LEU A 1 93 ? 0.583 -5.138 11.409 1.00 42.59 93 LEU A N 1
ATOM 761 C CA . LEU A 1 93 ? -0.621 -4.963 10.564 1.00 42.59 93 LEU A CA 1
ATOM 762 C C . LEU A 1 93 ? -1.326 -3.587 10.619 1.00 42.59 93 LEU A C 1
ATOM 764 O O . LEU A 1 93 ? -2.120 -3.310 9.729 1.00 42.59 93 LEU A O 1
ATOM 768 N N . LEU A 1 94 ? -1.013 -2.681 11.562 1.00 41.56 94 LEU A N 1
ATOM 769 C CA . LEU A 1 94 ? -1.768 -1.414 11.727 1.00 41.56 94 LEU A CA 1
ATOM 770 C C . LEU A 1 94 ? -0.976 -0.103 11.581 1.00 41.56 94 LEU A C 1
ATOM 772 O O . LEU A 1 94 ? -1.547 0.976 11.715 1.00 41.56 94 LEU A O 1
ATOM 776 N N . GLN A 1 95 ? 0.312 -0.150 11.241 1.00 43.34 95 GLN A N 1
ATOM 777 C CA . GLN A 1 95 ? 1.097 1.055 10.931 1.00 43.34 95 GLN A CA 1
ATOM 778 C C . GLN A 1 95 ? 1.124 1.332 9.429 1.00 43.34 95 GLN A C 1
ATOM 780 O O . GLN A 1 95 ? 2.166 1.272 8.781 1.00 43.34 95 GLN A O 1
ATOM 785 N N . LEU A 1 96 ? -0.048 1.639 8.880 1.00 43.50 96 LEU A N 1
ATOM 786 C CA . LEU A 1 96 ? -0.142 2.202 7.539 1.00 43.50 96 LEU A CA 1
ATOM 787 C C . LEU A 1 96 ? -0.044 3.734 7.596 1.00 43.50 96 LEU A C 1
ATOM 789 O O . LEU A 1 96 ? 0.738 4.324 6.866 1.00 43.50 96 LEU A O 1
ATOM 793 N N . SER A 1 97 ? -0.694 4.430 8.523 1.00 46.19 97 SER A N 1
ATOM 794 C CA . SER A 1 97 ? -0.683 5.898 8.503 1.00 46.19 97 SER A CA 1
ATOM 795 C C . SER A 1 97 ? 0.542 6.539 9.186 1.00 46.19 97 SER A C 1
ATOM 797 O O . SER A 1 97 ? 0.643 6.691 10.398 1.00 46.19 97 SER A O 1
ATOM 799 N N . MET A 1 98 ? 1.435 7.041 8.332 1.00 45.94 98 MET A N 1
ATOM 800 C CA . MET A 1 98 ? 1.913 8.435 8.345 1.00 45.94 98 MET A CA 1
ATOM 801 C C . MET A 1 98 ? 3.151 8.871 9.141 1.00 45.94 98 MET A C 1
ATOM 803 O O . MET A 1 98 ? 3.559 10.008 8.914 1.00 45.94 98 MET A O 1
ATOM 807 N N . LYS A 1 99 ? 3.832 8.069 9.975 1.00 41.53 99 LYS A N 1
ATOM 808 C CA . LYS A 1 99 ? 5.080 8.584 10.602 1.00 41.53 99 LYS A CA 1
ATOM 809 C C . LYS A 1 99 ? 6.354 7.736 10.526 1.00 41.53 99 LYS A C 1
ATOM 811 O O . LYS A 1 99 ? 7.405 8.280 10.829 1.00 41.53 99 LYS A O 1
ATOM 816 N N . ASN A 1 100 ? 6.328 6.475 10.072 1.00 42.12 100 ASN A N 1
ATOM 817 C CA . ASN A 1 100 ? 7.549 5.644 9.905 1.00 42.12 100 ASN A CA 1
ATOM 818 C C . ASN A 1 100 ? 7.874 5.369 8.432 1.00 42.12 100 ASN A C 1
ATOM 820 O O . ASN A 1 100 ? 8.465 4.347 8.092 1.00 42.12 100 ASN A O 1
ATOM 824 N N . PHE A 1 101 ? 7.529 6.306 7.550 1.00 45.41 101 PHE A N 1
ATOM 825 C CA . PHE A 1 101 ? 7.900 6.298 6.130 1.00 45.41 101 PHE A CA 1
ATOM 826 C C . PHE A 1 101 ? 9.420 6.505 5.909 1.00 45.41 101 PHE A C 1
ATOM 828 O O . PHE A 1 101 ? 9.835 7.030 4.889 1.00 45.41 101 PHE A O 1
ATOM 835 N N . GLU A 1 102 ? 10.270 6.122 6.863 1.00 42.31 102 GLU A N 1
ATOM 836 C CA . GLU A 1 102 ? 11.733 6.157 6.740 1.00 42.31 102 GLU A CA 1
ATOM 837 C C . GLU A 1 102 ? 12.342 4.764 6.530 1.00 42.31 102 GLU A C 1
ATOM 839 O O . GLU A 1 102 ? 13.529 4.648 6.240 1.00 42.31 102 GLU A O 1
ATOM 844 N N . ASN A 1 103 ? 11.559 3.685 6.647 1.00 49.31 103 ASN A N 1
ATOM 845 C CA . ASN A 1 103 ? 12.112 2.335 6.630 1.00 49.31 103 ASN A CA 1
ATOM 846 C C . ASN A 1 103 ? 11.915 1.611 5.292 1.00 49.31 103 ASN A C 1
ATOM 848 O O . ASN A 1 103 ? 10.809 1.202 4.938 1.00 49.31 103 ASN A O 1
ATOM 852 N N . GLU A 1 104 ? 13.045 1.291 4.661 1.00 50.72 104 GLU A N 1
ATOM 853 C CA . GLU A 1 104 ? 13.260 0.247 3.646 1.00 50.72 104 GLU A CA 1
ATOM 854 C C . GLU A 1 104 ? 12.475 -1.062 3.892 1.00 50.72 104 GLU A C 1
ATOM 856 O O . GLU A 1 104 ? 12.111 -1.781 2.960 1.00 50.72 104 GLU A O 1
ATOM 861 N N . PHE A 1 105 ? 12.195 -1.370 5.160 1.00 53.84 105 PHE A N 1
ATOM 862 C CA . PHE A 1 105 ? 11.476 -2.561 5.601 1.00 53.84 105 PHE A CA 1
ATOM 863 C C . PHE A 1 105 ? 9.963 -2.504 5.330 1.00 53.84 105 PHE A C 1
ATOM 865 O O . PHE A 1 105 ? 9.320 -3.552 5.248 1.00 53.84 105 PHE A O 1
ATOM 872 N N . LEU A 1 106 ? 9.378 -1.307 5.181 1.00 59.12 106 LEU A N 1
ATOM 873 C CA . LEU A 1 106 ? 7.949 -1.157 4.913 1.00 59.12 106 LEU A CA 1
ATOM 874 C C . LEU A 1 106 ? 7.608 -1.679 3.524 1.00 59.12 106 LEU A C 1
ATOM 876 O O . LEU A 1 106 ? 6.817 -2.607 3.431 1.00 59.12 106 LEU A O 1
ATOM 880 N N . LEU A 1 107 ? 8.239 -1.178 2.461 1.00 65.25 107 LEU A N 1
ATOM 881 C CA . LEU A 1 107 ? 7.959 -1.643 1.094 1.00 65.25 107 LEU A CA 1
ATOM 882 C C . LEU A 1 107 ? 8.177 -3.157 0.940 1.00 65.25 107 LEU A C 1
ATOM 884 O O . LEU A 1 107 ? 7.360 -3.833 0.313 1.00 65.25 107 LEU A O 1
ATOM 888 N N . GLY A 1 108 ? 9.215 -3.697 1.593 1.00 68.44 108 GLY A N 1
ATOM 889 C CA . GLY A 1 108 ? 9.456 -5.138 1.732 1.00 68.44 108 GLY A CA 1
ATOM 890 C C . GLY A 1 108 ? 8.267 -5.892 2.333 1.00 68.44 108 GLY A C 1
ATOM 891 O O . GLY A 1 108 ? 7.767 -6.850 1.744 1.00 68.44 108 GLY A O 1
ATOM 892 N N . ARG A 1 109 ? 7.775 -5.427 3.489 1.00 66.38 109 ARG A N 1
ATOM 893 C CA . ARG A 1 109 ? 6.604 -6.006 4.169 1.00 66.38 109 ARG A CA 1
ATOM 894 C C . ARG A 1 109 ? 5.310 -5.830 3.385 1.00 66.38 109 ARG A C 1
ATOM 896 O O . ARG A 1 109 ? 4.504 -6.750 3.345 1.00 66.38 109 ARG A O 1
ATOM 903 N N . PHE A 1 110 ? 5.096 -4.671 2.770 1.00 71.81 110 PHE A N 1
ATOM 904 C CA . PHE A 1 110 ? 3.930 -4.426 1.926 1.00 71.81 110 PHE A CA 1
ATOM 905 C C . PHE A 1 110 ? 3.899 -5.409 0.768 1.00 71.81 110 PHE A C 1
ATOM 907 O O . PHE A 1 110 ? 2.881 -6.056 0.560 1.00 71.81 110 PHE A O 1
ATOM 914 N N . SER A 1 111 ? 5.017 -5.578 0.059 1.00 70.69 111 SER A N 1
ATOM 915 C CA . SER A 1 111 ? 5.094 -6.542 -1.038 1.00 70.69 111 SER A CA 1
ATOM 916 C C . SER A 1 111 ? 4.845 -7.967 -0.556 1.00 70.69 111 SER A C 1
ATOM 918 O O . SER A 1 111 ? 4.074 -8.673 -1.191 1.00 70.69 111 SER A O 1
ATOM 920 N N . SER A 1 112 ? 5.434 -8.396 0.566 1.00 72.69 112 SER A N 1
ATOM 921 C CA . SER A 1 112 ? 5.235 -9.768 1.054 1.00 72.69 112 SER A CA 1
ATOM 922 C C . SER A 1 112 ? 3.792 -10.039 1.494 1.00 72.69 112 SER A C 1
ATOM 924 O O . SER A 1 112 ? 3.265 -11.122 1.245 1.00 72.69 112 SER A O 1
ATOM 926 N N . ARG A 1 113 ? 3.134 -9.045 2.102 1.00 72.12 113 ARG A N 1
ATOM 927 C CA . ARG A 1 113 ? 1.720 -9.101 2.504 1.00 72.12 113 ARG A CA 1
ATOM 928 C C . ARG A 1 113 ? 0.780 -9.067 1.289 1.00 72.12 113 ARG A C 1
ATOM 930 O O . ARG A 1 113 ? -0.199 -9.810 1.256 1.00 72.12 113 ARG A O 1
ATOM 937 N N . LEU A 1 114 ? 1.098 -8.255 0.278 1.00 73.50 114 LEU A N 1
ATOM 938 C CA . LEU A 1 114 ? 0.355 -8.181 -0.986 1.00 73.50 114 LEU A CA 1
ATOM 939 C C . LEU A 1 114 ? 0.517 -9.454 -1.832 1.00 73.50 114 LEU A C 1
ATOM 941 O O . LEU A 1 114 ? -0.424 -9.837 -2.511 1.00 73.50 114 LEU A O 1
ATOM 945 N N . GLN A 1 115 ? 1.649 -10.155 -1.732 1.00 69.06 115 GLN A N 1
ATOM 946 C CA . GLN A 1 115 ? 1.929 -11.426 -2.422 1.00 69.06 115 GLN A CA 1
ATOM 947 C C . GLN A 1 115 ? 1.292 -12.668 -1.759 1.00 69.06 115 GLN A C 1
ATOM 949 O O . GLN A 1 115 ? 1.676 -13.793 -2.060 1.00 69.06 115 GLN A O 1
ATOM 954 N N . GLY A 1 116 ? 0.323 -12.501 -0.851 1.00 63.50 116 GLY A N 1
ATOM 955 C CA . GLY A 1 116 ? -0.487 -13.619 -0.334 1.00 63.50 116 GLY A CA 1
ATOM 956 C C . GLY A 1 116 ? 0.052 -14.350 0.897 1.00 63.50 116 GLY A C 1
ATOM 957 O O . GLY A 1 116 ? -0.617 -15.252 1.400 1.00 63.50 116 GLY A O 1
ATOM 958 N N . ASN A 1 117 ? 1.202 -13.959 1.451 1.00 63.31 117 ASN A N 1
ATOM 959 C CA . ASN A 1 117 ? 1.740 -14.616 2.644 1.00 63.31 117 ASN A CA 1
ATOM 960 C C . ASN A 1 117 ? 0.988 -14.181 3.916 1.00 63.31 117 ASN A C 1
ATOM 962 O O . ASN A 1 117 ? 1.319 -13.170 4.539 1.00 63.31 117 ASN A O 1
ATOM 966 N N . GLY A 1 118 ? -0.014 -14.972 4.317 1.00 65.69 118 GLY A N 1
ATOM 967 C CA . GLY A 1 118 ? -0.697 -14.850 5.612 1.00 65.69 118 GLY A CA 1
ATOM 968 C C . GLY A 1 118 ? -1.629 -13.641 5.734 1.00 65.69 118 GLY A C 1
ATOM 969 O O . GLY A 1 118 ? -1.712 -13.053 6.810 1.00 65.69 118 GLY A O 1
ATOM 970 N N . VAL A 1 119 ? -2.263 -13.236 4.629 1.00 72.06 119 VAL A N 1
ATOM 971 C CA . VAL A 1 119 ? -3.167 -12.078 4.546 1.00 72.06 119 VAL A CA 1
ATOM 972 C C . VAL A 1 119 ? -4.340 -12.413 3.630 1.00 72.06 119 VAL A C 1
ATOM 974 O O . VAL A 1 119 ? -4.151 -12.951 2.542 1.00 72.06 119 VAL A O 1
ATOM 977 N N . THR A 1 120 ? -5.551 -12.086 4.058 1.00 80.44 120 THR A N 1
ATOM 978 C CA . THR A 1 120 ? -6.786 -12.223 3.283 1.00 80.44 120 THR A CA 1
ATOM 979 C C . THR A 1 120 ? -6.850 -11.212 2.133 1.00 80.44 120 THR A C 1
ATOM 981 O O . THR A 1 120 ? -6.282 -10.122 2.202 1.00 80.44 120 THR A O 1
ATOM 984 N N . LEU A 1 121 ? -7.630 -11.513 1.088 1.00 81.81 121 LEU A N 1
ATOM 985 C CA . LEU A 1 121 ? -7.892 -10.568 -0.013 1.00 81.81 121 LEU A CA 1
ATOM 986 C C . LEU A 1 121 ? -8.462 -9.225 0.480 1.00 81.81 121 LEU A C 1
ATOM 988 O O . LEU A 1 121 ? -8.218 -8.178 -0.125 1.00 81.81 121 LEU A O 1
ATOM 992 N N . ARG A 1 122 ? -9.207 -9.233 1.594 1.00 78.94 122 ARG A N 1
ATOM 993 C CA . ARG A 1 122 ? -9.772 -8.018 2.189 1.00 78.94 122 ARG A CA 1
ATOM 994 C C . ARG A 1 122 ? -8.680 -7.119 2.758 1.00 78.94 122 ARG A C 1
ATOM 996 O O . ARG A 1 122 ? -8.634 -5.937 2.432 1.00 78.94 122 ARG A O 1
ATOM 1003 N N . GLU A 1 123 ? -7.776 -7.683 3.547 1.00 79.06 123 GLU A N 1
ATOM 1004 C CA . GLU A 1 123 ? -6.614 -6.967 4.075 1.00 79.06 123 GLU A CA 1
ATOM 1005 C C . GLU A 1 123 ? -5.696 -6.480 2.940 1.00 79.06 123 GLU A C 1
ATOM 1007 O O . GLU A 1 123 ? -5.257 -5.332 2.959 1.00 79.06 123 GLU A O 1
ATOM 1012 N N . GLN A 1 124 ? -5.474 -7.289 1.896 1.00 81.62 124 GLN A N 1
ATOM 1013 C CA . GLN A 1 124 ? -4.729 -6.855 0.706 1.00 81.62 124 GLN A CA 1
ATOM 1014 C C . GLN A 1 124 ? -5.387 -5.657 0.016 1.00 81.62 124 GLN A C 1
ATOM 1016 O O . GLN A 1 124 ? -4.702 -4.712 -0.370 1.00 81.62 124 GLN A O 1
ATOM 1021 N N . THR A 1 125 ? -6.717 -5.651 -0.090 1.00 82.94 125 THR A N 1
ATOM 1022 C CA . THR A 1 125 ? -7.468 -4.519 -0.648 1.00 82.94 125 THR A CA 1
ATOM 1023 C C . THR A 1 125 ? -7.271 -3.254 0.188 1.00 82.94 125 THR A C 1
ATOM 1025 O O . THR A 1 125 ? -7.074 -2.176 -0.368 1.00 82.94 125 THR A O 1
ATOM 1028 N N . ILE A 1 126 ? -7.253 -3.368 1.518 1.00 78.88 126 ILE A N 1
ATOM 1029 C CA . ILE A 1 126 ? -6.993 -2.233 2.418 1.00 78.88 126 ILE A CA 1
ATOM 1030 C C . ILE A 1 126 ? -5.568 -1.700 2.227 1.00 78.88 126 ILE A C 1
ATOM 1032 O O . ILE A 1 126 ? -5.377 -0.487 2.136 1.00 78.88 126 ILE A O 1
ATOM 1036 N N . LEU A 1 127 ? -4.576 -2.586 2.089 1.00 80.38 127 LEU A N 1
ATOM 1037 C CA . LEU A 1 127 ? -3.194 -2.202 1.781 1.00 80.38 127 LEU A CA 1
ATOM 1038 C C . LEU A 1 127 ? -3.080 -1.493 0.425 1.00 80.38 127 LEU A C 1
ATOM 1040 O O . LEU A 1 127 ? -2.346 -0.514 0.310 1.00 80.38 127 LEU A O 1
ATOM 1044 N N . LEU A 1 128 ? -3.819 -1.951 -0.589 1.00 83.62 128 LEU A N 1
ATOM 1045 C CA . LEU A 1 128 ? -3.874 -1.315 -1.907 1.00 83.62 128 LEU A CA 1
ATOM 1046 C C . LEU A 1 128 ? -4.522 0.072 -1.856 1.00 83.62 128 LEU A C 1
ATOM 1048 O O . LEU A 1 128 ? -4.003 1.007 -2.463 1.00 83.62 128 LEU A O 1
ATOM 1052 N N . ILE A 1 129 ? -5.625 0.227 -1.118 1.00 81.12 129 ILE A N 1
ATOM 1053 C CA . ILE A 1 129 ? -6.280 1.526 -0.910 1.00 81.12 129 ILE A CA 1
ATOM 1054 C C . ILE A 1 129 ? -5.321 2.485 -0.203 1.00 81.12 129 ILE A C 1
ATOM 1056 O O . IL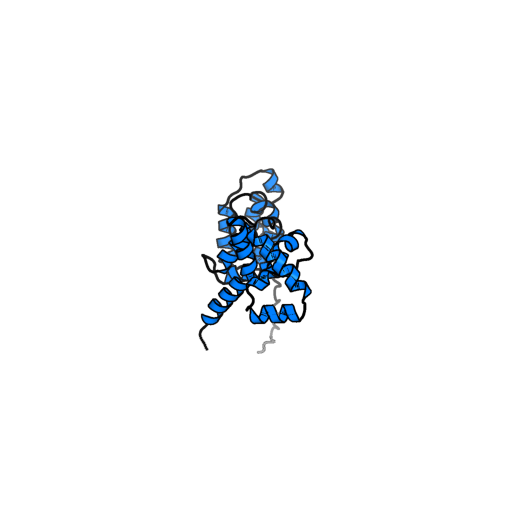E A 1 129 ? -5.155 3.624 -0.636 1.00 81.12 129 ILE A O 1
ATOM 1060 N N . PHE A 1 130 ? -4.638 2.016 0.840 1.00 80.75 130 PHE A N 1
ATOM 1061 C CA . PHE A 1 130 ? -3.618 2.800 1.523 1.00 80.75 130 PHE A CA 1
ATOM 1062 C C . PHE A 1 130 ? -2.493 3.232 0.570 1.00 80.75 130 PHE A C 1
ATOM 1064 O O . PHE A 1 130 ? -2.152 4.412 0.504 1.00 80.75 130 PHE A O 1
ATOM 1071 N N . LEU A 1 131 ? -1.955 2.298 -0.214 1.00 83.88 131 LEU A N 1
ATOM 1072 C CA . LEU A 1 131 ? -0.909 2.588 -1.189 1.00 83.88 131 LEU A CA 1
ATOM 1073 C C . LEU A 1 131 ? -1.381 3.608 -2.241 1.00 83.88 131 LEU A C 1
ATOM 1075 O O . LEU A 1 131 ? -0.631 4.512 -2.604 1.00 83.88 131 LEU A O 1
ATOM 1079 N N . ASN A 1 132 ? -2.635 3.514 -2.686 1.00 84.62 132 ASN A N 1
ATOM 1080 C CA . ASN A 1 132 ? -3.256 4.508 -3.557 1.00 84.62 132 ASN A CA 1
ATOM 1081 C C . ASN A 1 132 ? -3.315 5.894 -2.891 1.00 84.62 132 ASN A C 1
ATOM 1083 O O . ASN A 1 132 ? -3.003 6.891 -3.536 1.00 84.62 132 ASN A O 1
ATOM 1087 N N . HIS A 1 133 ? -3.649 5.983 -1.600 1.00 79.81 133 HIS A N 1
ATOM 1088 C CA . HIS A 1 133 ? -3.569 7.249 -0.866 1.00 79.81 133 HIS A CA 1
ATOM 1089 C C . HIS A 1 133 ? -2.137 7.798 -0.811 1.00 79.81 133 HIS A C 1
ATOM 1091 O O . HIS A 1 133 ? -1.954 8.988 -1.038 1.00 79.81 133 HIS A O 1
ATOM 1097 N N . CYS A 1 134 ? -1.113 6.958 -0.633 1.00 82.06 134 CYS A N 1
ATOM 1098 C CA . CYS A 1 134 ? 0.280 7.411 -0.713 1.00 82.06 134 CYS A CA 1
ATOM 1099 C C . CYS A 1 134 ? 0.641 7.971 -2.098 1.00 82.06 134 CYS A C 1
ATOM 1101 O O . CYS A 1 134 ? 1.269 9.023 -2.188 1.00 82.06 134 CYS A O 1
ATOM 1103 N N . PHE A 1 135 ? 0.222 7.312 -3.183 1.00 85.19 135 PHE A N 1
ATOM 1104 C CA . PHE A 1 135 ? 0.437 7.826 -4.542 1.00 85.19 135 PHE A CA 1
ATOM 1105 C C . PHE A 1 135 ? -0.313 9.138 -4.816 1.00 85.19 135 PHE A C 1
ATOM 1107 O O . PHE A 1 135 ? 0.164 9.951 -5.604 1.00 85.19 135 PHE A O 1
ATOM 1114 N N . ASN A 1 136 ? -1.449 9.365 -4.152 1.00 86.00 136 ASN A N 1
ATOM 1115 C CA . ASN A 1 136 ? -2.224 10.603 -4.259 1.00 86.00 136 ASN A CA 1
ATOM 1116 C C . ASN A 1 136 ? -1.740 11.722 -3.325 1.00 86.00 136 ASN A C 1
ATOM 1118 O O . ASN A 1 136 ? -2.272 12.822 -3.410 1.00 86.00 136 ASN A O 1
ATOM 1122 N N . SER A 1 137 ? -0.749 11.456 -2.469 1.00 84.19 137 SER A N 1
ATOM 1123 C CA . SER A 1 137 ? -0.223 12.409 -1.484 1.00 84.19 137 SER A CA 1
ATOM 1124 C C . SER A 1 137 ? 1.273 12.684 -1.664 1.00 84.19 137 SER A C 1
ATOM 1126 O O . SER A 1 137 ? 2.020 12.839 -0.695 1.00 84.19 137 SER A O 1
ATOM 1128 N N . LEU A 1 138 ? 1.739 12.742 -2.918 1.00 84.00 138 LEU A N 1
ATOM 1129 C CA . LEU A 1 138 ? 3.139 13.041 -3.253 1.00 84.00 138 LEU A CA 1
ATOM 1130 C C . LEU A 1 138 ? 3.558 14.473 -2.895 1.00 84.00 138 LEU A C 1
ATOM 1132 O O . LEU A 1 138 ? 4.745 14.781 -2.932 1.00 84.00 138 LEU A O 1
ATOM 1136 N N . GLU A 1 139 ? 2.621 15.357 -2.569 1.00 83.12 139 GLU A N 1
ATOM 1137 C CA . GLU A 1 139 ? 2.887 16.680 -2.010 1.00 83.12 139 GLU A CA 1
ATOM 1138 C C . GLU A 1 139 ? 3.504 16.623 -0.610 1.00 83.12 139 GLU A C 1
ATOM 1140 O O . GLU A 1 139 ? 4.236 17.540 -0.243 1.00 83.12 139 GLU A O 1
ATOM 1145 N N . VAL A 1 140 ? 3.272 15.543 0.141 1.00 79.25 140 VAL A N 1
ATOM 1146 C CA . VAL A 1 140 ? 3.852 15.338 1.470 1.00 79.25 140 VAL A CA 1
ATOM 1147 C C . VAL A 1 140 ? 5.273 14.801 1.312 1.00 79.25 140 VAL A C 1
ATOM 1149 O O . VAL A 1 140 ? 5.461 13.670 0.870 1.00 79.25 140 VAL A O 1
ATOM 1152 N N . ASP A 1 141 ? 6.283 15.580 1.703 1.00 74.88 141 ASP A N 1
ATOM 1153 C CA . ASP A 1 141 ? 7.700 15.244 1.471 1.00 74.88 141 ASP A CA 1
ATOM 1154 C C . ASP A 1 141 ? 8.113 13.876 2.029 1.00 74.88 141 ASP A C 1
ATOM 1156 O O . ASP A 1 141 ? 8.836 13.127 1.369 1.00 74.88 141 ASP A O 1
ATOM 1160 N N . LEU A 1 142 ? 7.583 13.512 3.201 1.00 72.06 142 LEU A N 1
ATOM 1161 C CA . LEU A 1 142 ? 7.802 12.201 3.812 1.00 72.06 142 LEU A CA 1
ATOM 1162 C C . LEU A 1 142 ? 7.306 11.057 2.908 1.00 72.06 142 LEU A C 1
ATOM 1164 O O . LEU A 1 142 ? 7.987 10.047 2.754 1.00 72.06 142 LEU A O 1
ATOM 1168 N N . ILE A 1 143 ? 6.139 11.227 2.278 1.00 75.31 143 ILE A N 1
ATOM 1169 C CA . ILE A 1 143 ? 5.548 10.239 1.365 1.00 75.31 143 ILE A CA 1
ATOM 1170 C C . ILE A 1 143 ? 6.308 10.234 0.039 1.00 75.31 143 ILE A C 1
ATOM 1172 O O . ILE A 1 143 ? 6.685 9.174 -0.470 1.00 75.31 143 ILE A O 1
ATOM 1176 N N . ARG A 1 144 ? 6.582 11.426 -0.498 1.00 82.88 144 ARG A N 1
ATOM 1177 C CA . ARG A 1 144 ? 7.310 11.627 -1.751 1.00 82.88 144 ARG A CA 1
ATOM 1178 C C . ARG A 1 144 ? 8.637 10.875 -1.753 1.00 82.88 144 ARG A C 1
ATOM 1180 O O . ARG A 1 144 ? 8.911 10.164 -2.716 1.00 82.88 144 ARG A O 1
ATOM 1187 N N . GLY A 1 145 ? 9.420 10.995 -0.678 1.00 78.81 145 GLY A N 1
ATOM 1188 C CA . GLY A 1 145 ? 10.745 10.382 -0.570 1.00 78.81 145 GLY A CA 1
ATOM 1189 C C . GLY A 1 145 ? 10.750 8.866 -0.778 1.00 78.81 145 GLY A C 1
ATOM 1190 O O . GLY A 1 145 ? 11.680 8.347 -1.381 1.00 78.81 145 GLY A O 1
ATOM 1191 N N . GLN A 1 146 ? 9.695 8.164 -0.358 1.00 76.38 146 GLN A N 1
ATOM 1192 C CA . GLN A 1 146 ? 9.622 6.704 -0.486 1.00 76.38 146 GLN A CA 1
ATOM 1193 C C . GLN A 1 146 ? 8.888 6.250 -1.747 1.00 76.38 146 GLN A C 1
ATOM 1195 O O . GLN A 1 146 ? 9.240 5.243 -2.357 1.00 76.38 146 GLN A O 1
ATOM 1200 N N . VAL A 1 147 ? 7.832 6.967 -2.138 1.00 81.12 147 VAL A N 1
ATOM 1201 C CA . VAL A 1 147 ? 6.951 6.529 -3.229 1.00 81.12 147 VAL A CA 1
ATOM 1202 C C . VAL A 1 147 ? 7.486 6.949 -4.596 1.00 81.12 147 VAL A C 1
ATOM 1204 O O . VAL A 1 147 ? 7.269 6.247 -5.583 1.00 81.12 147 VAL A O 1
ATOM 1207 N N . GLN A 1 148 ? 8.228 8.057 -4.683 1.00 82.25 148 GLN A N 1
ATOM 1208 C CA . GLN A 1 148 ? 8.752 8.557 -5.956 1.00 82.25 148 GLN A CA 1
ATOM 1209 C C . GLN A 1 148 ? 9.679 7.542 -6.644 1.00 82.25 148 GLN A C 1
ATOM 1211 O O . GLN A 1 148 ? 9.651 7.424 -7.871 1.00 82.25 148 GLN A O 1
ATOM 1216 N N . GLU A 1 149 ? 10.463 6.774 -5.883 1.00 80.62 149 GLU A N 1
ATOM 1217 C CA . GLU A 1 149 ? 11.360 5.746 -6.430 1.00 80.62 149 GLU A CA 1
ATOM 1218 C C . GLU A 1 149 ? 10.602 4.598 -7.116 1.00 80.62 149 GLU A C 1
ATOM 1220 O O . GLU A 1 149 ? 11.112 4.006 -8.070 1.00 80.62 149 GLU A O 1
ATOM 1225 N N . LEU A 1 150 ? 9.352 4.355 -6.707 1.00 83.88 150 LEU A N 1
ATOM 1226 C CA . LEU A 1 150 ? 8.475 3.321 -7.264 1.00 83.88 150 LEU A CA 1
ATOM 1227 C C . LEU A 1 150 ? 7.832 3.722 -8.595 1.00 83.88 150 LEU A C 1
ATOM 1229 O O . LEU A 1 150 ? 7.266 2.871 -9.272 1.00 83.88 150 LEU A O 1
ATOM 1233 N N . VAL A 1 151 ? 7.884 5.002 -8.973 1.00 85.31 151 VAL A N 1
ATOM 1234 C CA . VAL A 1 151 ? 7.254 5.531 -10.202 1.00 85.31 151 VAL A CA 1
ATOM 1235 C C . VAL A 1 151 ? 8.235 6.256 -11.125 1.00 85.31 151 VAL A C 1
ATOM 1237 O O . VAL A 1 151 ? 7.863 6.722 -12.202 1.00 85.31 151 VAL A O 1
ATOM 1240 N N . ALA A 1 152 ? 9.504 6.356 -10.730 1.00 87.88 152 ALA A N 1
ATOM 1241 C CA . ALA A 1 152 ? 10.531 7.061 -11.483 1.00 87.88 152 ALA A CA 1
ATOM 1242 C C . ALA A 1 152 ? 11.146 6.207 -12.611 1.00 87.88 152 ALA A C 1
ATOM 1244 O O . ALA A 1 152 ? 10.885 5.016 -12.758 1.00 87.88 152 ALA A O 1
ATOM 1245 N N . LEU A 1 153 ? 12.049 6.818 -13.389 1.00 90.44 153 LEU A N 1
ATOM 1246 C CA . LEU A 1 153 ? 12.817 6.167 -14.463 1.00 90.44 153 LEU A CA 1
ATOM 1247 C C . LEU A 1 153 ? 13.413 4.782 -14.106 1.00 90.44 153 LEU A C 1
ATOM 1249 O O . LEU A 1 153 ? 13.440 3.929 -14.997 1.00 90.44 153 LEU A O 1
ATOM 1253 N N . PRO A 1 154 ? 13.875 4.507 -12.867 1.00 89.75 154 PRO A N 1
ATOM 1254 C CA . PRO A 1 154 ? 14.445 3.208 -12.523 1.00 89.75 154 PRO A CA 1
ATOM 1255 C C . PRO A 1 154 ? 13.537 2.000 -12.758 1.00 89.75 154 PRO A C 1
ATOM 1257 O O . PRO A 1 154 ? 14.048 0.926 -13.075 1.00 89.75 154 PRO A O 1
ATOM 1260 N N . ILE A 1 155 ? 12.211 2.160 -12.705 1.00 91.75 155 ILE A N 1
ATOM 1261 C CA . ILE A 1 155 ? 11.271 1.048 -12.934 1.00 91.75 155 ILE A CA 1
ATOM 1262 C C . ILE A 1 155 ? 11.250 0.567 -14.388 1.00 91.75 155 ILE A C 1
ATOM 1264 O O . ILE A 1 155 ? 10.742 -0.515 -14.682 1.00 91.75 155 ILE A O 1
ATOM 1268 N N . TRP A 1 156 ? 11.831 1.335 -15.319 1.00 93.56 156 TRP A N 1
ATOM 1269 C CA . TRP A 1 156 ? 11.925 0.956 -16.732 1.00 93.56 156 TRP A CA 1
ATOM 1270 C C . TRP A 1 156 ? 12.809 -0.276 -16.961 1.00 93.56 156 TRP A C 1
ATOM 1272 O O . TRP A 1 156 ? 12.842 -0.813 -18.070 1.00 93.56 156 TRP A O 1
ATOM 1282 N N . VAL A 1 157 ? 13.504 -0.757 -15.926 1.00 91.56 157 VAL A N 1
ATOM 1283 C CA . VAL A 1 157 ? 14.140 -2.079 -15.921 1.00 91.56 157 VAL A CA 1
ATOM 1284 C C . VAL A 1 157 ? 13.146 -3.205 -16.228 1.00 91.56 157 VAL A C 1
ATOM 1286 O O . VAL A 1 157 ? 13.528 -4.152 -16.908 1.00 91.56 157 VAL A O 1
ATOM 1289 N N . ASN A 1 158 ? 11.878 -3.060 -15.829 1.00 92.81 158 ASN A N 1
ATOM 1290 C CA . ASN A 1 158 ? 10.834 -4.069 -16.043 1.00 92.81 158 ASN A CA 1
ATOM 1291 C C . ASN A 1 158 ? 10.136 -3.952 -17.405 1.00 92.81 158 ASN A C 1
ATOM 1293 O O . ASN A 1 158 ? 9.312 -4.793 -17.755 1.00 92.81 158 ASN A O 1
ATOM 1297 N N . LEU A 1 159 ? 10.420 -2.901 -18.180 1.00 92.75 159 LEU A N 1
ATOM 1298 C CA . LEU A 1 159 ? 9.850 -2.764 -19.515 1.00 92.75 159 LEU A CA 1
ATOM 1299 C C . LEU A 1 159 ? 10.538 -3.718 -20.488 1.00 92.75 159 LEU A C 1
ATOM 1301 O O . LEU A 1 159 ? 11.759 -3.891 -20.461 1.00 92.75 159 LEU A O 1
ATOM 1305 N N . LEU A 1 160 ? 9.754 -4.244 -21.431 1.00 93.50 160 LEU A N 1
ATOM 1306 C CA . LEU A 1 160 ? 10.283 -5.000 -22.562 1.00 93.50 160 LEU A CA 1
ATOM 1307 C C . LEU A 1 160 ? 11.375 -4.186 -23.283 1.00 93.50 160 LEU A C 1
ATOM 1309 O O . LEU A 1 160 ? 11.154 -3.000 -23.561 1.00 93.50 160 LEU A O 1
ATOM 1313 N N . PRO A 1 161 ? 12.524 -4.795 -23.644 1.00 92.06 161 PRO A N 1
ATOM 1314 C CA . PRO A 1 161 ? 13.647 -4.073 -24.237 1.00 92.06 161 PRO A CA 1
ATOM 1315 C C . PRO A 1 161 ? 13.254 -3.233 -25.457 1.00 92.06 161 PRO A C 1
ATOM 1317 O O . PRO A 1 161 ? 13.587 -2.053 -25.508 1.00 92.06 161 PRO A O 1
ATOM 1320 N N . GLY A 1 162 ? 12.468 -3.793 -26.386 1.00 94.75 162 GLY A N 1
ATOM 1321 C CA . GLY A 1 162 ? 11.991 -3.064 -27.568 1.00 94.75 162 GLY A CA 1
ATOM 1322 C C . GLY A 1 162 ? 11.140 -1.841 -27.211 1.00 94.75 162 GLY A C 1
ATOM 1323 O O . GLY A 1 162 ? 11.372 -0.747 -27.722 1.00 94.75 162 GLY A O 1
ATOM 1324 N N . ARG A 1 163 ? 10.226 -1.983 -26.241 1.00 93.75 163 ARG A N 1
ATOM 1325 C CA . ARG A 1 163 ? 9.384 -0.873 -25.775 1.00 93.75 163 ARG A CA 1
ATOM 1326 C C . ARG A 1 163 ? 10.209 0.231 -25.119 1.00 93.75 163 ARG A C 1
ATOM 1328 O O . ARG A 1 163 ? 9.944 1.412 -25.338 1.00 93.75 163 ARG A O 1
ATOM 1335 N N . ARG A 1 164 ? 11.207 -0.143 -24.318 1.00 94.44 164 ARG A N 1
ATOM 1336 C CA . ARG A 1 164 ? 12.122 0.804 -23.674 1.00 94.44 164 ARG A CA 1
ATOM 1337 C C . ARG A 1 164 ? 12.943 1.579 -24.707 1.00 94.44 164 ARG A C 1
ATOM 1339 O O . ARG A 1 164 ? 13.085 2.794 -24.587 1.00 94.44 164 ARG A O 1
ATOM 1346 N N . GLU A 1 165 ? 13.427 0.903 -25.744 1.00 94.50 165 GLU A N 1
ATOM 1347 C CA . GLU A 1 165 ? 14.154 1.539 -26.845 1.00 94.50 165 GLU A CA 1
ATOM 1348 C C . GLU A 1 165 ? 13.291 2.557 -27.602 1.00 94.50 165 GLU A C 1
ATOM 1350 O O . GLU A 1 165 ? 13.759 3.661 -27.889 1.00 94.50 165 GLU A O 1
ATOM 1355 N N . ASP A 1 166 ? 12.016 2.254 -27.851 1.00 95.19 166 ASP A N 1
ATOM 1356 C CA . ASP A 1 166 ? 11.090 3.201 -28.480 1.00 95.19 166 ASP A CA 1
ATOM 1357 C C . ASP A 1 166 ? 10.836 4.442 -27.614 1.00 95.19 166 ASP A C 1
ATOM 1359 O O . ASP A 1 166 ? 10.788 5.565 -28.126 1.00 95.19 166 ASP A O 1
ATOM 1363 N N . LEU A 1 167 ? 10.727 4.275 -26.292 1.00 93.94 167 LEU A N 1
ATOM 1364 C CA . LEU A 1 167 ? 10.613 5.401 -25.360 1.00 93.94 167 LEU A CA 1
ATOM 1365 C C . LEU A 1 167 ? 11.878 6.270 -25.362 1.00 93.94 167 LEU A C 1
ATOM 1367 O O . LEU A 1 167 ? 11.782 7.500 -25.335 1.00 93.94 167 LEU A O 1
ATOM 1371 N N . PHE A 1 168 ? 13.059 5.657 -25.454 1.00 95.19 168 PHE A N 1
ATOM 1372 C CA . PHE A 1 168 ? 14.318 6.387 -25.585 1.00 95.19 168 PHE A CA 1
ATOM 1373 C C . PHE A 1 168 ? 14.462 7.099 -26.928 1.00 95.19 168 PHE A C 1
ATOM 1375 O O . PHE A 1 168 ? 15.030 8.185 -26.958 1.00 95.19 168 PHE A O 1
ATOM 1382 N N . LYS A 1 169 ? 13.953 6.541 -28.032 1.00 94.56 169 LYS A N 1
ATOM 1383 C CA . LYS A 1 169 ? 13.927 7.247 -29.325 1.00 94.56 169 LYS A CA 1
ATOM 1384 C C . LYS A 1 169 ? 13.068 8.507 -29.245 1.00 94.56 169 LYS A C 1
ATOM 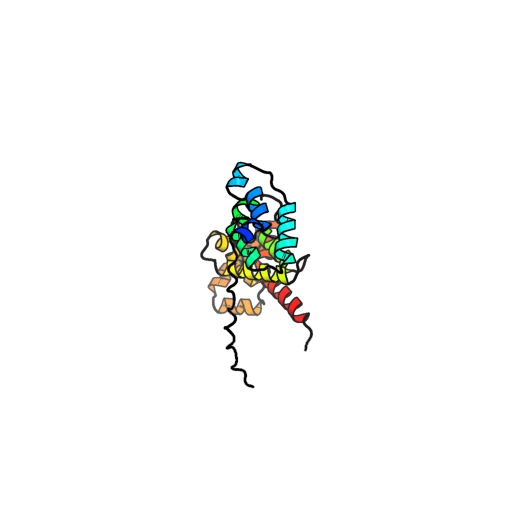1386 O O . LYS A 1 169 ? 13.486 9.553 -29.727 1.00 94.56 169 LYS A O 1
ATOM 1391 N N . LYS A 1 170 ? 11.904 8.420 -28.588 1.00 95.00 170 LYS A N 1
ATOM 1392 C CA . LYS A 1 170 ? 11.016 9.573 -28.366 1.00 95.00 170 LYS A CA 1
ATOM 1393 C C . LYS A 1 170 ? 11.647 10.627 -27.456 1.00 95.00 170 LYS A C 1
ATOM 1395 O O . LYS A 1 170 ? 11.471 11.813 -27.694 1.00 95.00 170 LYS A O 1
ATOM 1400 N N . ASN A 1 171 ? 12.392 10.201 -26.434 1.00 93.00 171 ASN A N 1
ATOM 1401 C CA . ASN A 1 171 ? 13.031 11.090 -25.463 1.00 93.00 171 ASN A CA 1
ATOM 1402 C C . ASN A 1 171 ? 14.494 10.682 -25.186 1.00 93.00 171 ASN A C 1
ATOM 1404 O O . ASN A 1 171 ? 14.788 10.072 -24.150 1.00 93.00 171 ASN A O 1
ATOM 1408 N N . PRO A 1 172 ? 15.450 11.063 -26.060 1.00 92.44 172 PRO A N 1
ATOM 1409 C CA . PRO A 1 172 ? 16.840 10.592 -25.986 1.00 92.44 172 PRO A CA 1
ATOM 1410 C C . PRO A 1 172 ? 17.575 10.942 -24.687 1.00 92.44 172 PRO A C 1
ATOM 1412 O O . PRO A 1 172 ? 18.477 10.216 -24.265 1.00 92.44 172 PRO A O 1
ATOM 1415 N N . LYS A 1 173 ? 17.172 12.024 -24.006 1.00 92.50 173 LYS A N 1
ATOM 1416 C CA . LYS A 1 173 ? 17.754 12.443 -22.718 1.00 92.50 173 LYS A CA 1
ATOM 1417 C C . LYS A 1 173 ? 17.633 11.350 -21.647 1.00 92.50 173 LYS A C 1
ATOM 1419 O O . LYS A 1 173 ? 18.578 11.147 -20.885 1.00 92.50 173 LYS A O 1
ATOM 1424 N N . TYR A 1 174 ? 16.525 10.601 -21.619 1.00 92.62 174 TYR A N 1
ATOM 1425 C CA . TYR A 1 174 ? 16.309 9.548 -20.620 1.00 92.62 174 TYR A CA 1
ATOM 1426 C C . TYR A 1 174 ? 17.265 8.370 -20.775 1.00 92.62 174 TYR A C 1
ATOM 1428 O O . TYR A 1 174 ? 17.657 7.791 -19.767 1.00 92.62 174 TYR A O 1
ATOM 1436 N N . ARG A 1 175 ? 17.739 8.076 -21.993 1.00 93.50 175 ARG A N 1
ATOM 1437 C CA . ARG A 1 175 ? 18.766 7.047 -22.207 1.00 93.50 175 ARG A CA 1
ATOM 1438 C C . ARG A 1 175 ? 20.044 7.368 -21.438 1.00 93.50 175 ARG A C 1
ATOM 1440 O O . ARG A 1 175 ? 20.632 6.488 -20.815 1.00 93.50 175 ARG A O 1
ATOM 1447 N N . LYS A 1 176 ? 20.469 8.637 -21.455 1.00 92.88 176 LYS A N 1
ATOM 1448 C CA . LYS A 1 176 ? 21.664 9.078 -20.724 1.00 92.88 176 LYS A CA 1
ATOM 1449 C C . LYS A 1 176 ? 21.485 8.873 -19.219 1.00 92.88 176 LYS A C 1
ATOM 1451 O O . LYS A 1 176 ? 22.362 8.288 -18.591 1.00 92.88 176 LYS A O 1
ATOM 1456 N N . PHE A 1 177 ? 20.351 9.299 -18.660 1.00 93.00 177 PHE A N 1
ATOM 1457 C CA . PHE A 1 177 ? 20.053 9.121 -17.234 1.00 93.00 177 PHE A CA 1
ATOM 1458 C C . PHE A 1 177 ? 19.948 7.645 -16.836 1.00 93.00 177 PHE A C 1
ATOM 1460 O O . PHE A 1 177 ? 20.531 7.247 -15.831 1.00 93.00 177 PHE A O 1
ATOM 1467 N N . TYR A 1 178 ? 19.297 6.822 -17.659 1.00 92.88 178 TYR A N 1
ATOM 1468 C CA . TYR A 1 178 ? 19.161 5.385 -17.435 1.00 92.88 178 TYR A CA 1
ATOM 1469 C C . TYR A 1 178 ? 20.522 4.672 -17.434 1.00 92.88 178 TYR A C 1
ATOM 1471 O O . TYR A 1 178 ? 20.825 3.896 -16.534 1.00 92.88 178 TYR A O 1
ATOM 1479 N N . ASN A 1 179 ? 21.405 5.001 -18.380 1.00 92.31 179 ASN A N 1
ATOM 1480 C CA . ASN A 1 179 ? 22.755 4.435 -18.415 1.00 92.31 179 ASN A CA 1
ATOM 1481 C C . ASN A 1 179 ? 23.609 4.876 -17.216 1.00 92.31 179 ASN A C 1
ATOM 1483 O O . ASN A 1 179 ? 24.415 4.097 -16.711 1.00 92.31 179 ASN A O 1
ATOM 1487 N N . VAL A 1 180 ? 23.456 6.123 -16.756 1.00 93.38 180 VAL A N 1
ATOM 1488 C CA . VAL A 1 180 ? 24.131 6.609 -15.541 1.00 93.38 180 VAL A CA 1
ATOM 1489 C C . VAL A 1 180 ? 23.633 5.856 -14.311 1.00 93.38 180 VAL A C 1
ATOM 1491 O O . VAL A 1 180 ? 24.452 5.462 -13.485 1.00 93.38 180 VAL A O 1
ATOM 1494 N N . MET A 1 181 ? 22.325 5.624 -14.207 1.00 91.44 181 MET A N 1
ATOM 1495 C CA . MET A 1 181 ? 21.725 4.824 -13.141 1.00 91.44 181 MET A CA 1
ATOM 1496 C C . MET A 1 181 ? 22.318 3.409 -13.110 1.00 91.44 181 MET A C 1
ATOM 1498 O O . MET A 1 181 ? 22.887 3.029 -12.094 1.00 91.44 181 MET A O 1
ATOM 1502 N N . LEU A 1 182 ? 22.325 2.687 -14.238 1.00 90.19 182 LEU A N 1
ATOM 1503 C CA . LEU A 1 182 ? 22.899 1.334 -14.302 1.00 90.19 182 LEU A CA 1
ATOM 1504 C C . LEU A 1 182 ? 24.379 1.290 -13.885 1.00 90.19 182 LEU A C 1
ATOM 1506 O O . LEU A 1 182 ? 24.814 0.373 -13.191 1.00 90.19 182 LEU A O 1
ATOM 1510 N N . LYS A 1 183 ? 25.166 2.304 -14.271 1.00 92.19 183 LYS A N 1
ATOM 1511 C CA . LYS A 1 183 ? 26.572 2.418 -13.850 1.00 92.19 183 LYS A CA 1
ATOM 1512 C C . LYS A 1 183 ? 26.729 2.679 -12.352 1.00 92.19 183 LYS A C 1
ATOM 1514 O O . LYS A 1 183 ? 27.742 2.273 -11.788 1.00 92.19 183 LYS A O 1
ATOM 1519 N N . LYS A 1 184 ? 25.788 3.388 -11.721 1.00 90.44 184 LYS A N 1
ATOM 1520 C CA . LYS A 1 184 ? 25.774 3.581 -10.264 1.00 90.44 184 LYS A CA 1
ATOM 1521 C C . LYS A 1 184 ? 25.428 2.272 -9.557 1.00 90.44 184 LYS A C 1
ATOM 1523 O O . LYS A 1 184 ? 26.140 1.903 -8.632 1.00 90.44 184 LYS A O 1
ATOM 1528 N N . ASP A 1 185 ? 24.436 1.537 -10.051 1.00 87.50 185 ASP A N 1
ATOM 1529 C CA . ASP A 1 185 ? 23.999 0.266 -9.456 1.00 87.50 185 ASP A CA 1
ATOM 1530 C C . ASP A 1 185 ? 25.100 -0.801 -9.458 1.00 87.50 185 ASP A C 1
ATOM 1532 O O . ASP A 1 185 ? 25.256 -1.554 -8.496 1.00 87.50 185 ASP A O 1
ATOM 1536 N N . ALA A 1 186 ? 25.915 -0.832 -10.517 1.00 89.25 186 ALA A N 1
ATOM 1537 C CA . ALA A 1 186 ? 27.061 -1.733 -10.617 1.00 89.25 186 ALA A CA 1
ATOM 1538 C C . ALA A 1 186 ? 28.120 -1.492 -9.522 1.00 89.25 186 ALA A C 1
ATOM 1540 O O . ALA A 1 186 ? 28.896 -2.393 -9.215 1.00 89.25 186 ALA A O 1
ATOM 1541 N N . LYS A 1 187 ? 28.151 -0.291 -8.927 1.00 92.69 187 LYS A N 1
ATOM 1542 C CA . LYS A 1 187 ? 29.069 0.078 -7.838 1.00 92.69 187 LYS A CA 1
ATOM 1543 C C . LYS A 1 187 ? 28.482 -0.158 -6.446 1.00 92.69 187 LYS A C 1
ATOM 1545 O O . LYS A 1 187 ? 29.216 -0.043 -5.470 1.00 92.69 187 LYS A O 1
ATOM 1550 N N . LEU A 1 188 ? 27.183 -0.441 -6.343 1.00 89.88 188 LEU A N 1
ATOM 1551 C CA . LEU A 1 188 ? 26.539 -0.702 -5.059 1.00 89.88 188 LEU A CA 1
ATOM 1552 C C . LEU A 1 188 ? 26.944 -2.082 -4.516 1.00 89.88 188 LEU A C 1
ATOM 1554 O O . LEU A 1 188 ? 27.127 -3.012 -5.314 1.00 89.88 188 LEU A O 1
ATOM 1558 N N . PRO A 1 189 ? 27.044 -2.233 -3.181 1.00 92.12 189 PRO A N 1
ATOM 1559 C CA . PRO A 1 189 ? 27.190 -3.537 -2.544 1.00 92.12 189 PRO A CA 1
ATOM 1560 C C . PRO A 1 189 ? 25.964 -4.414 -2.827 1.00 92.12 189 PRO A C 1
ATOM 1562 O O . PRO A 1 189 ? 24.866 -3.906 -3.052 1.00 92.12 189 PRO A O 1
ATOM 1565 N N . GLU A 1 190 ? 26.154 -5.732 -2.805 1.00 87.94 190 GLU A N 1
ATOM 1566 C CA . GLU A 1 190 ? 25.149 -6.731 -3.200 1.00 87.94 190 GLU A CA 1
ATOM 1567 C C . GLU A 1 190 ? 23.797 -6.525 -2.508 1.00 87.94 190 GLU A C 1
ATOM 1569 O O . GLU A 1 190 ? 22.788 -6.339 -3.183 1.00 87.94 190 GLU A O 1
ATOM 1574 N N . LYS A 1 191 ? 23.799 -6.389 -1.178 1.00 83.25 191 LYS A N 1
ATOM 1575 C CA . LYS A 1 191 ? 22.587 -6.151 -0.383 1.00 83.25 191 LYS A CA 1
ATOM 1576 C C . LYS A 1 191 ? 21.807 -4.900 -0.819 1.00 83.25 191 LYS A C 1
ATOM 1578 O O . LYS A 1 191 ? 20.590 -4.940 -0.961 1.00 83.25 191 LYS A O 1
ATOM 1583 N N . ALA A 1 192 ? 22.505 -3.790 -1.069 1.00 82.62 192 ALA A N 1
ATOM 1584 C CA . ALA A 1 192 ? 21.868 -2.546 -1.513 1.00 82.62 192 ALA A CA 1
ATOM 1585 C C . ALA A 1 192 ? 21.348 -2.657 -2.956 1.00 82.62 192 ALA A C 1
ATOM 1587 O O . ALA A 1 192 ? 20.353 -2.027 -3.322 1.00 82.62 192 ALA A O 1
ATOM 1588 N N . ARG A 1 193 ? 22.005 -3.470 -3.791 1.00 83.75 193 ARG A N 1
ATOM 1589 C CA . ARG A 1 193 ? 21.583 -3.728 -5.169 1.00 83.75 193 ARG A CA 1
ATOM 1590 C C . ARG A 1 193 ? 20.307 -4.561 -5.221 1.00 83.75 193 ARG A C 1
ATOM 1592 O O . ARG A 1 193 ? 19.401 -4.194 -5.963 1.00 83.75 193 ARG A O 1
ATOM 1599 N N . GLU A 1 194 ? 20.218 -5.628 -4.430 1.00 83.81 194 GLU A N 1
ATOM 1600 C CA . GLU A 1 194 ? 19.007 -6.455 -4.310 1.00 83.81 194 GLU A CA 1
ATOM 1601 C C . GLU A 1 194 ? 17.807 -5.619 -3.871 1.00 83.81 194 GLU A C 1
ATOM 1603 O O . GLU A 1 194 ? 16.732 -5.689 -4.458 1.00 83.81 194 GLU A O 1
ATOM 1608 N N . GLN A 1 195 ? 18.017 -4.753 -2.888 1.00 77.94 195 GLN A N 1
ATOM 1609 C CA . GLN A 1 195 ? 17.004 -3.836 -2.390 1.00 77.94 195 GLN A CA 1
ATOM 1610 C C . GLN A 1 195 ? 16.547 -2.817 -3.433 1.00 77.94 195 GLN A C 1
ATOM 1612 O O . GLN A 1 195 ? 15.350 -2.635 -3.657 1.00 77.94 195 GLN A O 1
ATOM 1617 N N . THR A 1 196 ? 17.503 -2.202 -4.125 1.00 82.94 196 THR A N 1
ATOM 1618 C CA . THR A 1 196 ? 17.228 -1.292 -5.238 1.00 82.94 196 THR A CA 1
ATOM 1619 C C . THR A 1 196 ? 16.441 -2.004 -6.344 1.00 82.94 196 THR A C 1
ATOM 1621 O O . THR A 1 196 ? 15.521 -1.442 -6.941 1.00 82.94 196 THR A O 1
ATOM 1624 N N . GLN A 1 197 ? 16.786 -3.258 -6.637 1.00 86.00 197 GLN A N 1
ATOM 1625 C CA . GLN A 1 197 ? 16.087 -4.071 -7.623 1.00 86.00 197 GLN A CA 1
ATOM 1626 C C . GLN A 1 197 ? 14.665 -4.412 -7.167 1.00 86.00 197 GLN A C 1
ATOM 1628 O O . GLN A 1 197 ? 13.731 -4.268 -7.956 1.00 86.00 197 GLN A O 1
ATOM 1633 N N . PHE A 1 198 ? 14.492 -4.773 -5.898 1.00 83.69 198 PHE A N 1
ATOM 1634 C CA . PHE A 1 198 ? 13.194 -5.036 -5.291 1.00 83.69 198 PHE A CA 1
ATOM 1635 C C . PHE A 1 198 ? 12.259 -3.823 -5.398 1.00 83.69 198 PHE A C 1
ATOM 1637 O O . PHE A 1 198 ? 11.144 -3.957 -5.899 1.00 83.69 198 PHE A O 1
ATOM 1644 N N . GLN A 1 199 ? 12.718 -2.625 -5.021 1.00 82.81 199 GLN A N 1
ATOM 1645 C CA . GLN A 1 199 ? 11.922 -1.394 -5.132 1.00 82.81 199 GLN A CA 1
ATOM 1646 C C . GLN A 1 199 ? 11.484 -1.128 -6.576 1.00 82.81 199 GLN A C 1
ATOM 1648 O O . GLN A 1 199 ? 10.325 -0.816 -6.838 1.00 82.81 199 GLN A O 1
ATOM 1653 N N . ARG A 1 200 ? 12.392 -1.307 -7.543 1.00 88.56 200 ARG A N 1
ATOM 1654 C CA . ARG A 1 200 ? 12.073 -1.122 -8.967 1.00 88.56 200 ARG A CA 1
ATOM 1655 C C . ARG A 1 200 ? 11.060 -2.138 -9.463 1.00 88.56 200 ARG A C 1
ATOM 1657 O O . ARG A 1 200 ? 10.246 -1.809 -10.319 1.00 88.56 200 ARG A O 1
ATOM 1664 N N . GLN A 1 201 ? 11.135 -3.369 -8.971 1.00 89.56 201 GLN A N 1
ATOM 1665 C CA . GLN A 1 201 ? 10.244 -4.465 -9.340 1.00 89.56 201 GLN A CA 1
ATOM 1666 C C . GLN A 1 201 ? 8.913 -4.432 -8.590 1.00 89.56 201 GLN A C 1
ATOM 1668 O O . GLN A 1 201 ? 7.986 -5.102 -9.027 1.00 89.56 201 GLN A O 1
ATOM 1673 N N . PHE A 1 202 ? 8.778 -3.630 -7.531 1.00 88.25 202 PHE A N 1
ATOM 1674 C CA . PHE A 1 202 ? 7.593 -3.573 -6.676 1.00 88.25 202 PHE A CA 1
ATOM 1675 C C . PHE A 1 202 ? 6.277 -3.501 -7.464 1.00 88.25 202 PHE A C 1
ATOM 1677 O O . PHE A 1 202 ? 5.435 -4.387 -7.335 1.00 88.25 202 PHE A O 1
ATOM 1684 N N . LEU A 1 203 ? 6.118 -2.502 -8.344 1.00 88.75 203 LEU A N 1
ATOM 1685 C CA . LEU A 1 203 ? 4.899 -2.371 -9.151 1.00 88.75 203 LEU A CA 1
ATOM 1686 C C . LEU A 1 203 ? 4.733 -3.526 -10.143 1.00 88.75 203 LEU A C 1
ATOM 1688 O O . LEU A 1 203 ? 3.622 -4.003 -10.339 1.00 88.75 203 LEU A O 1
ATOM 1692 N N . SER A 1 204 ? 5.822 -3.999 -10.753 1.00 90.38 204 SER A N 1
ATOM 1693 C CA . SER A 1 204 ? 5.774 -5.130 -11.688 1.00 90.38 204 SER A CA 1
ATOM 1694 C C . SER A 1 204 ? 5.296 -6.410 -10.999 1.00 90.38 204 SER A C 1
ATOM 1696 O O . SER A 1 204 ? 4.465 -7.130 -11.543 1.00 90.38 204 SER A O 1
ATOM 1698 N N . ASN A 1 205 ? 5.788 -6.668 -9.788 1.00 89.19 205 ASN A N 1
ATOM 1699 C CA . ASN A 1 205 ? 5.404 -7.810 -8.968 1.00 89.19 205 ASN A CA 1
ATOM 1700 C C . ASN A 1 205 ? 3.954 -7.681 -8.489 1.00 89.19 205 ASN A C 1
ATOM 1702 O O . ASN A 1 205 ? 3.226 -8.671 -8.459 1.00 89.19 205 ASN A O 1
ATOM 1706 N N . LEU A 1 206 ? 3.518 -6.461 -8.163 1.00 88.81 206 LEU A N 1
ATOM 1707 C CA . LEU A 1 206 ? 2.130 -6.183 -7.812 1.00 88.81 206 LEU A CA 1
ATOM 1708 C C . LEU A 1 206 ? 1.185 -6.453 -8.992 1.00 88.81 206 LEU A C 1
ATOM 1710 O O . LEU A 1 206 ? 0.154 -7.096 -8.814 1.00 88.81 206 LEU A O 1
ATOM 1714 N N . PHE A 1 207 ? 1.561 -6.034 -10.205 1.00 89.75 207 PHE A N 1
ATOM 1715 C CA . PHE A 1 207 ? 0.818 -6.357 -11.425 1.00 89.75 207 PHE A CA 1
ATOM 1716 C C . PHE A 1 207 ? 0.795 -7.861 -11.711 1.00 89.75 207 PHE A C 1
ATOM 1718 O O . PHE A 1 207 ? -0.253 -8.382 -12.080 1.00 89.75 207 PHE A O 1
ATOM 1725 N N . ALA A 1 208 ? 1.911 -8.570 -11.520 1.00 89.88 208 ALA A N 1
ATOM 1726 C CA . ALA A 1 208 ? 1.951 -10.024 -11.672 1.00 89.88 208 ALA A CA 1
ATOM 1727 C C . ALA A 1 208 ? 0.996 -10.718 -10.687 1.00 89.88 208 ALA A C 1
ATOM 1729 O O . ALA A 1 208 ? 0.174 -11.528 -11.104 1.00 89.88 208 ALA A O 1
ATOM 1730 N N . THR A 1 209 ? 1.022 -10.308 -9.415 1.00 87.56 209 THR A N 1
ATOM 1731 C CA . THR A 1 209 ? 0.106 -10.812 -8.376 1.00 87.56 209 THR A CA 1
ATOM 1732 C C . THR A 1 209 ? -1.355 -10.544 -8.748 1.00 87.56 209 THR A C 1
ATOM 1734 O O . THR A 1 209 ? -2.208 -11.417 -8.625 1.00 87.56 209 THR A O 1
ATOM 1737 N N . TYR A 1 210 ? -1.660 -9.348 -9.261 1.00 89.50 210 TYR A N 1
ATOM 1738 C CA . TYR A 1 210 ? -2.997 -9.026 -9.760 1.00 89.50 210 TYR A CA 1
ATOM 1739 C C . TYR A 1 210 ? -3.433 -9.961 -10.897 1.00 89.50 210 TYR A C 1
ATOM 1741 O O . TYR A 1 210 ? -4.565 -10.436 -10.885 1.00 89.50 210 TYR A O 1
ATOM 1749 N N . LEU A 1 211 ? -2.551 -10.247 -11.862 1.00 91.00 211 LEU A N 1
ATOM 1750 C CA . LEU A 1 211 ? -2.853 -11.165 -12.963 1.00 91.00 211 LEU A CA 1
ATOM 1751 C C . LEU A 1 211 ? -3.080 -12.598 -12.469 1.00 91.00 211 LEU A C 1
ATOM 1753 O O . LEU A 1 211 ? -3.976 -13.267 -12.970 1.00 91.00 211 LEU A O 1
ATOM 1757 N N . GLU A 1 212 ? -2.318 -13.063 -11.479 1.00 89.88 212 GLU A N 1
ATOM 1758 C CA . GLU A 1 212 ? -2.534 -14.373 -10.849 1.00 89.88 212 GLU A CA 1
ATOM 1759 C C . GLU A 1 212 ? -3.914 -14.462 -10.190 1.00 89.88 212 GLU A C 1
ATOM 1761 O O . GLU A 1 212 ? -4.662 -15.408 -10.442 1.00 89.88 212 GLU A O 1
ATOM 1766 N N . VAL A 1 213 ? -4.292 -13.446 -9.407 1.00 88.81 213 VAL A N 1
ATOM 1767 C CA . VAL A 1 213 ? -5.628 -13.369 -8.800 1.00 88.81 213 VAL A CA 1
ATOM 1768 C C . VAL A 1 213 ? -6.704 -13.304 -9.884 1.00 88.81 213 VAL A C 1
ATOM 1770 O O . VAL A 1 213 ? -7.701 -14.014 -9.789 1.00 88.81 213 VAL A O 1
ATOM 1773 N N . LEU A 1 214 ? -6.506 -12.511 -10.938 1.00 90.25 214 LEU A N 1
ATOM 1774 C CA . LEU A 1 214 ? -7.459 -12.385 -12.040 1.00 90.25 214 LEU A CA 1
ATOM 1775 C C . LEU A 1 214 ? -7.681 -13.722 -12.760 1.00 90.25 214 LEU A C 1
ATOM 1777 O O . LEU A 1 214 ? -8.826 -14.097 -12.989 1.00 90.25 214 LEU A O 1
ATOM 1781 N N . HIS A 1 215 ? -6.611 -14.459 -13.069 1.00 91.81 215 HIS A N 1
ATOM 1782 C CA . HIS A 1 215 ? -6.703 -15.778 -13.703 1.00 91.81 215 HIS A CA 1
ATOM 1783 C C . HIS A 1 215 ? -7.306 -16.853 -12.788 1.00 91.81 215 HIS A C 1
ATOM 1785 O O . HIS A 1 215 ? -7.780 -17.871 -13.285 1.00 91.81 215 HIS A O 1
ATOM 1791 N N . SER A 1 216 ? -7.304 -16.650 -11.466 1.00 90.75 216 SER A N 1
ATOM 1792 C CA . SER A 1 216 ? -7.955 -17.569 -10.522 1.00 90.75 216 SER A CA 1
ATOM 1793 C C . SER A 1 216 ? -9.488 -17.471 -10.525 1.00 90.75 216 SER A C 1
ATOM 1795 O O . SER A 1 216 ? -10.159 -18.350 -9.982 1.00 90.75 216 SER A O 1
ATOM 1797 N N . ILE A 1 217 ? -10.053 -16.413 -11.119 1.00 91.31 217 ILE A N 1
ATOM 1798 C CA . ILE A 1 217 ? -11.501 -16.199 -11.187 1.00 91.31 217 ILE A CA 1
ATOM 1799 C C . ILE A 1 217 ? -12.073 -17.047 -12.338 1.00 91.31 217 ILE A C 1
ATOM 1801 O O . ILE A 1 217 ? -11.684 -16.834 -13.486 1.00 91.31 217 ILE A O 1
ATOM 1805 N N . PRO A 1 218 ? -13.000 -17.989 -12.072 1.00 89.31 218 PRO A N 1
ATOM 1806 C CA . PRO A 1 218 ? -13.570 -18.842 -13.112 1.00 89.31 218 PRO A CA 1
ATOM 1807 C C . PRO A 1 218 ? -14.425 -18.038 -14.102 1.00 89.31 218 PRO A C 1
ATOM 1809 O O . PRO A 1 218 ? -15.133 -17.104 -13.709 1.00 89.31 218 PRO A O 1
ATOM 1812 N N . GLU A 1 219 ? -14.387 -18.430 -15.380 1.00 84.69 219 GLU A N 1
ATOM 1813 C CA . GLU A 1 219 ? -15.323 -17.922 -16.387 1.00 84.69 219 GLU A CA 1
ATOM 1814 C C . GLU A 1 219 ? -16.759 -18.301 -15.992 1.00 84.69 219 GLU A C 1
ATOM 1816 O O . GLU A 1 219 ? -17.017 -19.413 -15.526 1.00 84.69 219 GLU A O 1
ATOM 1821 N N . LYS A 1 220 ? -17.668 -17.330 -16.108 1.00 64.00 220 LYS A N 1
ATOM 1822 C CA . LYS A 1 220 ? -19.084 -17.486 -15.758 1.00 64.00 220 LYS A CA 1
ATOM 1823 C C . LYS A 1 220 ? -19.858 -18.266 -16.807 1.00 64.00 220 LYS A C 1
ATOM 1825 O O . LYS A 1 220 ? -19.613 -18.013 -18.006 1.00 64.00 220 LYS A O 1
#